Protein AF-A0A380BRS1-F1 (afdb_monomer_lite)

Radius of gyration: 29.27 Å; chains: 1; bounding box: 71×34×80 Å

Foldseek 3Di:
DDDDPDDDDDDDPVVVVVVVVVVVVVVLVVVVVPDPPPPPSVVVVVVVVVVVVVVVVVVVVVVVCVVPPQLFDDPLQAAKKKLQWDFDPAKTWMKIWHGDGFKIKIKIFICRGSNPDDHGPDIDIFMWTWPHWDDWFQAPVRDIWTWTWTHGPVVRGTDIWTWDQDPVRKIWTWDADPPPVDPGGTHTDPVRIIDGD

Sequence (197 aa):
MLLQCATVYPMGPICDTLCKFAMSTIASSVIAEYYPEKSFLRDVLMLKSLSVMLLLILAATLGFLMFHGDDAMPDRLKGEWTTGCLGDGKLGKEFVMRFEENRYHSVANLYDNNQCTGAPLSQIKGSAYIESIGGKVTTCEGQEADEAMLYWDELGDAKAFVYYINEQGELLTGRPNEDKSATAHWCLDKDAKFHRR

Organism: NCBI:txid38313

Secondary structure (DSSP, 8-state):
-------S---HHHHHHHHHHHHHHHHHHHHTTT---TTHHHHHHHHHHHHHHHHHHHHHHHHHHHHT---SPPTTT-EEEE---EEETTEEEEEEEEE-SSEEEEEEEEESSTT--SS-SEEEEEEEEEEEEEEEEE-TTS-EEEEEEEE-TTTSSEEEEEEEE-TTS-EEEEEE-S-TTSS--EEEEEEEEEEE-

Structure (mmCIF, N/CA/C/O backbone):
data_AF-A0A380BRS1-F1
#
_entry.id   AF-A0A380BRS1-F1
#
loop_
_atom_site.group_PDB
_atom_site.id
_atom_site.type_symbol
_atom_site.label_atom_id
_atom_site.label_alt_id
_atom_site.label_comp_id
_atom_site.label_asym_id
_atom_site.label_entity_id
_atom_site.label_seq_id
_atom_site.pdbx_PDB_ins_code
_atom_site.Cartn_x
_atom_site.Cartn_y
_atom_site.Cartn_z
_atom_site.occupancy
_atom_site.B_iso_or_equiv
_atom_site.auth_seq_id
_atom_site.auth_comp_id
_atom_site.auth_asym_id
_atom_site.auth_atom_id
_atom_site.pdbx_PDB_model_num
ATOM 1 N N . MET A 1 1 ? -26.110 2.315 57.787 1.00 34.47 1 MET A N 1
ATOM 2 C CA . MET A 1 1 ? -24.800 2.885 57.418 1.00 34.47 1 MET A CA 1
ATOM 3 C C . MET A 1 1 ? -25.008 3.643 56.114 1.00 34.47 1 MET A C 1
ATOM 5 O O . MET A 1 1 ? -25.158 3.021 55.074 1.00 34.47 1 MET A O 1
ATOM 9 N N . LEU A 1 2 ? -25.226 4.956 56.220 1.00 33.47 2 LEU A N 1
ATOM 10 C CA . LEU A 1 2 ? -25.508 5.870 55.108 1.00 33.47 2 LEU A CA 1
ATOM 11 C C . LEU A 1 2 ? -24.234 6.038 54.271 1.00 33.47 2 LEU A C 1
ATOM 13 O O . LEU A 1 2 ? -23.238 6.509 54.816 1.00 33.47 2 LEU A O 1
ATOM 17 N N . LEU A 1 3 ? -24.249 5.672 52.985 1.00 33.75 3 LEU A N 1
ATOM 18 C CA . LEU A 1 3 ? -23.193 6.096 52.065 1.00 33.75 3 LEU A CA 1
ATOM 19 C C . LEU A 1 3 ? -23.587 7.430 51.428 1.00 33.75 3 LEU A C 1
ATOM 21 O O . LEU A 1 3 ? -24.633 7.563 50.795 1.00 33.75 3 LEU A O 1
ATOM 25 N N . GLN A 1 4 ? -22.725 8.414 51.659 1.00 32.94 4 GLN A N 1
ATOM 26 C CA . GLN A 1 4 ? -22.777 9.772 51.146 1.00 32.94 4 GLN A CA 1
ATOM 27 C C . GLN A 1 4 ? -22.609 9.776 49.619 1.00 32.94 4 GLN A C 1
ATOM 29 O O . GLN A 1 4 ? -21.522 9.521 49.111 1.00 32.94 4 GLN A O 1
ATOM 34 N N . CYS A 1 5 ? -23.661 10.139 48.886 1.00 37.56 5 CYS A N 1
ATOM 35 C CA . CYS A 1 5 ? -23.539 10.668 47.527 1.00 37.56 5 CYS A CA 1
ATOM 36 C C . CYS A 1 5 ? -23.365 12.185 47.614 1.00 37.56 5 CYS A C 1
ATOM 38 O O . CYS A 1 5 ? -24.318 12.935 47.427 1.00 37.56 5 CYS A O 1
ATOM 40 N N . ALA A 1 6 ? -22.161 12.651 47.935 1.00 39.75 6 ALA A N 1
ATOM 41 C CA . ALA A 1 6 ? -21.790 14.024 47.631 1.00 39.75 6 ALA A CA 1
ATOM 42 C C . ALA A 1 6 ? -20.273 14.173 47.559 1.00 39.75 6 ALA A C 1
ATOM 44 O O . ALA A 1 6 ? -19.565 13.832 48.502 1.00 39.75 6 ALA A O 1
ATOM 45 N N . THR A 1 7 ? -19.854 14.820 46.474 1.00 41.59 7 THR A N 1
ATOM 46 C CA . THR A 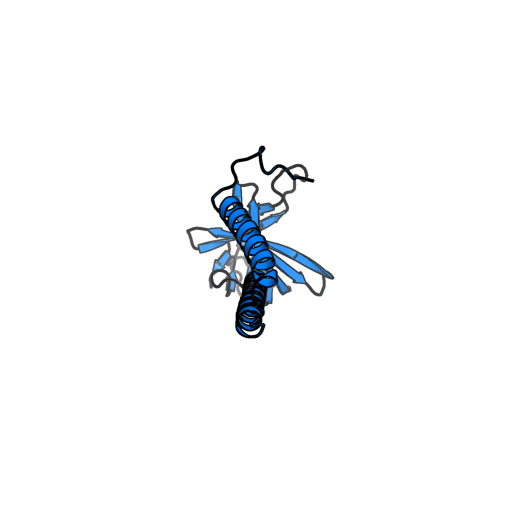1 7 ? -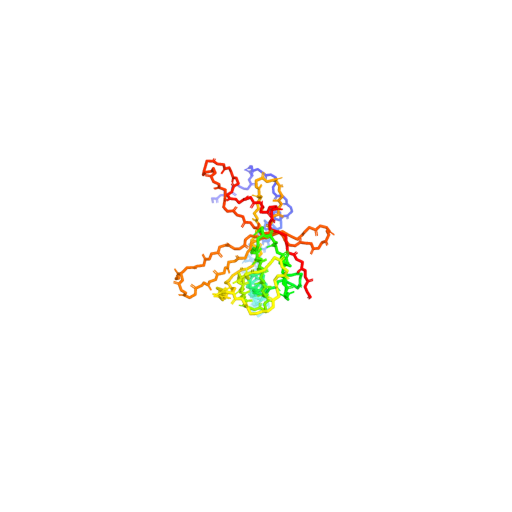18.562 15.457 46.188 1.00 41.59 7 THR A CA 1
ATOM 47 C C . THR A 1 7 ? -17.565 14.664 45.341 1.00 41.59 7 THR A C 1
ATOM 49 O O . THR A 1 7 ? -17.207 13.535 45.649 1.00 41.59 7 THR A O 1
ATOM 52 N N . VAL A 1 8 ? -17.089 15.372 44.304 1.00 34.59 8 VAL A N 1
ATOM 53 C CA . VAL A 1 8 ? -15.988 15.100 43.362 1.00 34.59 8 VAL A CA 1
ATOM 54 C C . VAL A 1 8 ? -16.444 14.713 41.927 1.00 34.59 8 VAL A C 1
ATOM 56 O O . VAL A 1 8 ? -16.690 13.558 41.609 1.00 34.59 8 VAL A O 1
ATOM 59 N N . TYR A 1 9 ? -16.484 15.752 41.069 1.00 32.72 9 TYR A N 1
ATOM 60 C CA . TYR A 1 9 ? -16.648 15.840 39.595 1.00 32.72 9 TYR A CA 1
ATOM 61 C C . TYR A 1 9 ? -18.051 15.995 38.954 1.00 32.72 9 TYR A C 1
ATOM 63 O O . TYR A 1 9 ? -19.007 15.327 39.345 1.00 32.72 9 TYR A O 1
ATOM 71 N N . PRO A 1 10 ? -18.192 16.879 37.932 1.00 42.00 10 PRO A N 1
ATOM 72 C CA . PRO A 1 10 ? -19.460 17.187 37.285 1.00 42.00 10 PRO A CA 1
ATOM 73 C C . PRO A 1 10 ? -19.744 16.152 36.190 1.00 42.00 10 PRO A C 1
ATOM 75 O O . PRO A 1 10 ? -19.475 16.378 35.015 1.00 42.00 10 PRO A O 1
ATOM 78 N N . MET A 1 11 ? -20.284 14.995 36.565 1.00 36.53 11 MET A N 1
ATOM 79 C CA . MET A 1 11 ? -20.790 14.015 35.601 1.00 36.53 11 MET A CA 1
ATOM 80 C C . MET A 1 11 ? -22.317 14.033 35.559 1.00 36.53 11 MET A C 1
ATOM 82 O O . MET A 1 11 ? -22.961 13.206 36.189 1.00 36.53 11 MET A O 1
ATOM 86 N N . GLY A 1 12 ? -22.852 14.991 34.796 1.00 45.31 12 GLY A N 1
ATOM 87 C CA . GLY A 1 12 ? -24.024 14.876 33.915 1.00 45.31 12 GLY A CA 1
ATOM 88 C C . GLY A 1 12 ? -25.357 14.244 34.389 1.00 45.31 12 GLY A C 1
ATOM 89 O O . GLY A 1 12 ? -25.491 13.675 35.469 1.00 45.31 12 GLY A O 1
ATOM 90 N N . PRO A 1 13 ? -26.390 14.288 33.525 1.00 49.22 13 PRO A N 1
ATOM 91 C CA . PRO A 1 13 ? -27.748 13.791 33.811 1.00 49.22 13 PRO A CA 1
ATOM 92 C C . PRO A 1 13 ? -27.842 12.269 34.059 1.00 49.22 13 PRO A C 1
ATOM 94 O O . PRO A 1 13 ? -28.880 11.767 34.492 1.00 49.22 13 PRO A O 1
ATOM 97 N N . ILE A 1 14 ? -26.765 11.519 33.812 1.00 47.44 14 ILE A N 1
ATOM 98 C CA . ILE A 1 14 ? -26.707 10.055 33.938 1.00 47.44 14 ILE A CA 1
ATOM 99 C C . ILE A 1 14 ? -26.678 9.625 35.414 1.00 47.44 14 ILE A C 1
ATOM 101 O O . ILE A 1 14 ? -27.373 8.683 35.795 1.00 47.44 14 ILE A O 1
ATOM 105 N N . CYS A 1 15 ? -25.943 10.346 36.268 1.00 45.53 15 CYS A N 1
ATOM 106 C CA . CYS A 1 15 ? -25.836 10.013 37.692 1.00 45.53 15 CYS A CA 1
ATOM 107 C C . CYS A 1 15 ? -27.158 10.280 38.431 1.00 45.53 15 CYS A C 1
ATOM 109 O O . CYS A 1 15 ? -27.609 9.480 39.250 1.00 45.53 15 CYS A O 1
ATOM 111 N N . ASP A 1 16 ? -27.844 11.358 38.047 1.00 47.75 16 ASP A N 1
ATOM 112 C CA . ASP A 1 16 ? -29.154 11.725 38.586 1.00 47.75 16 ASP A CA 1
ATOM 113 C C . ASP A 1 16 ? -30.241 10.706 38.181 1.00 47.75 16 ASP A C 1
ATOM 115 O O . ASP A 1 16 ? -31.123 10.360 38.970 1.00 47.75 16 ASP A O 1
ATOM 119 N N . THR A 1 17 ? -30.125 10.138 36.974 1.00 52.88 17 THR A N 1
ATOM 120 C CA . THR A 1 17 ? -31.014 9.073 36.481 1.00 52.88 17 THR A CA 1
ATOM 121 C C . THR A 1 17 ? -30.793 7.760 37.234 1.00 52.88 17 THR A C 1
ATOM 123 O O . THR A 1 17 ? -31.761 7.142 37.674 1.00 52.88 17 THR A O 1
ATOM 126 N N . LEU A 1 18 ? -29.536 7.359 37.454 1.00 45.94 18 LEU A N 1
ATOM 127 C CA . LEU A 1 18 ? -29.187 6.152 38.217 1.00 45.94 18 LEU A CA 1
ATOM 128 C C . LEU A 1 18 ? -29.614 6.254 39.689 1.00 45.94 18 LEU A C 1
ATOM 130 O O . LEU A 1 18 ? -30.144 5.291 40.244 1.00 45.94 18 LEU A O 1
ATOM 134 N N . CYS A 1 19 ? -29.461 7.429 40.304 1.00 45.47 19 CYS A N 1
ATOM 135 C CA . CYS A 1 19 ? -29.856 7.662 41.693 1.00 45.47 19 CYS A CA 1
ATOM 136 C C . CYS A 1 19 ? -31.389 7.631 41.863 1.00 45.47 19 CYS A C 1
ATOM 138 O O . CYS A 1 19 ? -31.910 6.972 42.767 1.00 45.47 19 CYS A O 1
ATOM 140 N N . LYS A 1 20 ? -32.138 8.239 40.929 1.00 50.66 20 LYS A N 1
ATOM 141 C CA . LYS A 1 20 ? -33.610 8.132 40.871 1.00 50.66 20 LYS A CA 1
ATOM 142 C C . LYS A 1 20 ? -34.075 6.687 40.657 1.00 50.66 20 LYS A C 1
ATOM 144 O O . LYS A 1 20 ? -35.045 6.260 41.284 1.00 50.66 20 LYS A O 1
ATOM 149 N N . PHE A 1 21 ? -33.363 5.913 39.836 1.00 50.88 21 PHE A N 1
ATOM 150 C CA . PHE A 1 21 ? -33.657 4.496 39.605 1.00 50.88 21 PHE A CA 1
ATOM 151 C C . PHE A 1 21 ? -33.429 3.641 40.859 1.00 50.88 21 PHE A C 1
ATOM 153 O O . PHE A 1 21 ? -34.282 2.823 41.213 1.00 50.88 21 PHE A O 1
ATOM 160 N N . ALA A 1 22 ? -32.323 3.865 41.574 1.00 49.66 22 ALA A N 1
ATOM 161 C CA . ALA A 1 22 ? -32.018 3.167 42.820 1.00 49.66 22 ALA A CA 1
ATOM 162 C C . ALA A 1 22 ? -33.076 3.447 43.904 1.00 49.66 22 ALA A C 1
ATOM 164 O O . ALA A 1 22 ? -33.588 2.510 44.519 1.00 49.66 22 ALA A O 1
ATOM 165 N N . MET A 1 23 ? -33.499 4.708 44.071 1.00 47.66 23 MET A N 1
ATOM 166 C CA . MET A 1 23 ? -34.561 5.066 45.024 1.00 47.66 23 MET A CA 1
ATOM 167 C C . MET A 1 23 ? -35.930 4.476 44.647 1.00 47.66 23 MET A C 1
ATOM 169 O O . MET A 1 23 ? -36.650 3.996 45.521 1.00 47.66 23 MET A O 1
ATOM 173 N N . SER A 1 24 ? -36.273 4.437 43.354 1.00 47.84 24 SER A N 1
ATOM 174 C CA . SER A 1 24 ? -37.486 3.769 42.848 1.00 47.84 24 SER A CA 1
ATOM 175 C C . SER A 1 24 ? -37.494 2.265 43.163 1.00 47.84 24 SER A C 1
ATOM 177 O O . SER A 1 24 ? -38.532 1.689 43.501 1.00 47.84 24 SER A O 1
ATOM 179 N N . THR A 1 25 ? -36.327 1.625 43.088 1.00 48.62 25 THR A N 1
ATOM 180 C CA . THR A 1 25 ? -36.177 0.182 43.323 1.00 48.62 25 THR A CA 1
ATOM 181 C C . THR A 1 25 ? -36.352 -0.159 44.806 1.00 48.62 25 THR A C 1
ATOM 183 O O . THR A 1 25 ? -37.068 -1.105 45.128 1.00 48.62 25 THR A O 1
ATOM 186 N N . ILE A 1 26 ? -35.807 0.668 45.707 1.00 51.00 26 ILE A N 1
ATOM 187 C CA . ILE A 1 26 ? -35.967 0.513 47.164 1.00 51.00 26 ILE A CA 1
ATOM 188 C C . ILE A 1 26 ? -37.418 0.789 47.595 1.00 51.00 26 ILE A C 1
ATOM 190 O O . ILE A 1 26 ? -37.986 0.030 48.383 1.00 51.00 26 ILE A O 1
ATOM 194 N N . ALA A 1 27 ? -38.062 1.817 47.031 1.00 48.72 27 ALA A N 1
ATOM 195 C CA . ALA A 1 27 ? -39.477 2.098 47.288 1.00 48.72 27 ALA A CA 1
ATOM 196 C C . ALA A 1 27 ? -40.387 0.945 46.824 1.00 48.72 27 ALA A C 1
ATOM 198 O O . ALA A 1 27 ? -41.342 0.588 47.511 1.00 48.72 27 ALA A O 1
ATOM 199 N N . SER A 1 28 ? -40.051 0.303 45.699 1.00 47.31 28 SER A N 1
ATOM 200 C CA . SER A 1 28 ? -40.796 -0.851 45.178 1.00 47.31 28 SER A CA 1
ATOM 201 C C . SER A 1 28 ? -40.665 -2.095 46.068 1.00 47.31 28 SER A C 1
ATOM 203 O O . SER A 1 28 ? -41.637 -2.831 46.223 1.00 47.31 28 SER A O 1
ATOM 205 N N . SER A 1 29 ? -39.501 -2.324 46.690 1.00 48.16 29 SER A N 1
ATOM 206 C CA . SER A 1 29 ? -39.311 -3.445 47.626 1.00 48.16 29 SER A CA 1
ATOM 207 C C . SER A 1 29 ? -40.047 -3.264 48.956 1.00 48.16 29 SER A C 1
ATOM 209 O O . SER A 1 29 ? -40.503 -4.252 49.519 1.00 48.16 29 SER A O 1
ATOM 211 N N . VAL A 1 30 ? -40.226 -2.025 49.430 1.00 47.97 30 VAL A N 1
ATOM 212 C CA . VAL A 1 30 ? -40.955 -1.740 50.683 1.00 47.97 30 VAL A CA 1
ATOM 213 C C . VAL A 1 30 ? -42.476 -1.835 50.487 1.00 47.97 30 VAL A C 1
ATOM 215 O O . VAL A 1 30 ? -43.195 -2.275 51.378 1.00 47.97 30 VAL A O 1
ATOM 218 N N . ILE A 1 31 ? -42.990 -1.494 49.300 1.00 47.38 31 ILE A N 1
ATOM 219 C CA . ILE A 1 31 ? -44.429 -1.608 48.990 1.00 47.38 31 ILE A CA 1
ATOM 220 C C . ILE A 1 31 ? -44.860 -3.079 48.823 1.00 47.38 31 ILE A C 1
ATOM 222 O O . ILE A 1 31 ? -46.007 -3.424 49.114 1.00 47.38 31 ILE A O 1
ATOM 226 N N . ALA A 1 32 ? -43.942 -3.965 48.427 1.00 48.19 32 ALA A N 1
ATOM 227 C CA . ALA A 1 32 ? -44.206 -5.396 48.284 1.00 48.19 32 ALA A CA 1
ATOM 228 C C . ALA A 1 32 ? -44.445 -6.132 49.621 1.00 48.19 32 ALA A C 1
ATOM 230 O O . ALA A 1 32 ? -45.017 -7.2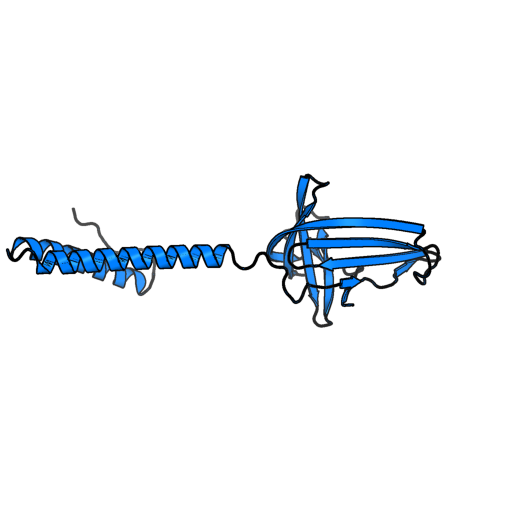20 49.611 1.00 48.19 32 ALA A O 1
ATOM 231 N N . GLU A 1 33 ? -44.064 -5.546 50.763 1.00 47.62 33 GLU A N 1
ATOM 232 C CA . GLU A 1 33 ? -44.357 -6.104 52.094 1.00 47.62 33 GLU A CA 1
ATOM 233 C C . GLU A 1 33 ? -45.786 -5.807 52.586 1.00 47.62 33 GLU A C 1
ATOM 235 O O . GLU A 1 33 ? -46.263 -6.491 53.489 1.00 47.62 33 GLU A O 1
ATOM 240 N N . TYR A 1 34 ? -46.501 -4.844 51.987 1.00 47.34 34 TYR A N 1
ATOM 241 C CA . TYR A 1 34 ? -47.783 -4.346 52.514 1.00 47.34 34 TYR A CA 1
ATOM 242 C C . TYR A 1 34 ? -49.045 -4.774 51.740 1.00 47.34 34 TYR A C 1
ATOM 244 O O . TYR A 1 34 ? -50.148 -4.527 52.226 1.00 47.34 34 TYR A O 1
ATOM 252 N N . TYR A 1 35 ? -48.930 -5.437 50.581 1.00 50.69 35 TYR A N 1
ATOM 253 C CA . TYR A 1 35 ? -50.089 -5.850 49.768 1.00 50.69 35 TYR A CA 1
ATOM 254 C C . TYR A 1 35 ? -50.041 -7.348 49.394 1.00 50.69 35 TYR A C 1
ATOM 256 O O . TYR A 1 35 ? -49.133 -7.772 48.679 1.00 50.69 35 TYR A O 1
ATOM 264 N N . PRO A 1 36 ? -51.010 -8.178 49.840 1.00 44.56 36 PRO A N 1
ATOM 265 C CA . PRO A 1 36 ? -50.962 -9.635 49.692 1.00 44.56 36 PRO A CA 1
ATOM 266 C C . PRO A 1 36 ? -51.464 -10.166 48.335 1.00 44.56 36 PRO A C 1
ATOM 268 O O . PRO A 1 36 ? -51.502 -11.383 48.143 1.00 44.56 36 PRO A O 1
ATOM 271 N N . GLU A 1 37 ? -51.801 -9.312 47.365 1.00 50.28 37 GLU A N 1
ATOM 272 C CA . GLU A 1 37 ? -52.132 -9.755 46.002 1.00 50.28 37 GLU A CA 1
ATOM 273 C C . GLU A 1 37 ? -50.854 -9.973 45.177 1.00 50.28 37 GLU A C 1
ATOM 275 O O . GLU A 1 37 ? -50.401 -9.151 44.381 1.00 50.28 37 GLU A O 1
ATOM 280 N N . LYS A 1 38 ? -50.234 -11.130 45.425 1.00 54.25 38 LYS A N 1
ATOM 281 C CA . LYS A 1 38 ? -48.912 -11.543 44.927 1.00 54.25 38 LYS A CA 1
ATOM 282 C C . LYS A 1 38 ? -48.805 -11.781 43.410 1.00 54.25 38 LYS A C 1
ATOM 284 O O . LYS A 1 38 ? -47.713 -12.116 42.956 1.00 54.25 38 LYS A O 1
ATOM 289 N N . SER A 1 39 ? -49.877 -11.657 42.626 1.00 57.34 39 SER A N 1
ATOM 290 C CA . SER A 1 39 ? -49.824 -11.861 41.166 1.00 57.34 39 SER A CA 1
ATOM 291 C C . SER A 1 39 ? -49.341 -10.605 40.439 1.00 57.34 39 SER A C 1
ATOM 293 O O . SER A 1 39 ? -48.309 -10.640 39.777 1.00 57.34 39 SER A O 1
ATOM 295 N N . PHE A 1 40 ? -49.996 -9.463 40.659 1.00 56.16 40 PHE A N 1
ATOM 296 C CA . PHE A 1 40 ? -49.744 -8.236 39.898 1.00 56.16 40 PHE A CA 1
ATOM 297 C C . PHE A 1 40 ? -48.329 -7.668 40.102 1.00 56.16 40 PHE A C 1
ATOM 299 O O . PHE A 1 40 ? -47.640 -7.328 39.141 1.00 56.16 40 PHE A O 1
ATOM 306 N N . LEU A 1 41 ? -47.843 -7.619 41.348 1.00 57.50 41 LEU A N 1
ATOM 307 C CA . LEU A 1 41 ? -46.477 -7.163 41.646 1.00 57.50 41 LEU A CA 1
ATOM 308 C C . LEU A 1 41 ? -45.409 -8.096 41.059 1.00 57.50 41 LEU A C 1
ATOM 310 O O . LEU A 1 41 ? -44.361 -7.629 40.614 1.00 57.50 41 LEU A O 1
ATOM 314 N N . ARG A 1 42 ? -45.680 -9.406 41.027 1.00 61.22 42 ARG A N 1
ATOM 315 C CA . ARG A 1 42 ? -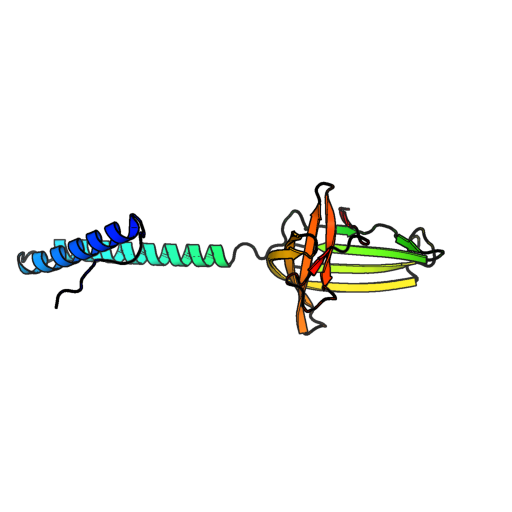44.776 -10.409 40.458 1.00 61.22 42 ARG A CA 1
ATOM 316 C C . ARG A 1 42 ? -44.710 -10.289 38.940 1.00 61.22 42 ARG A C 1
ATOM 318 O O . ARG A 1 42 ? -43.611 -10.340 38.399 1.00 61.22 42 ARG A O 1
ATOM 325 N N . ASP A 1 43 ? -45.839 -10.049 38.282 1.00 63.72 43 ASP A N 1
ATOM 326 C CA . ASP A 1 43 ? -45.903 -9.846 36.833 1.00 63.72 43 ASP A CA 1
ATOM 327 C C . ASP A 1 43 ? -45.186 -8.555 36.415 1.00 63.72 43 ASP A C 1
ATOM 329 O O . ASP A 1 43 ? -44.411 -8.556 35.460 1.00 63.72 43 ASP A O 1
ATOM 333 N N . VAL A 1 44 ? -45.338 -7.469 37.180 1.00 67.81 44 VAL A N 1
ATOM 334 C CA . VAL A 1 44 ? -44.621 -6.204 36.934 1.00 67.81 44 VAL A CA 1
ATOM 335 C C . VAL A 1 44 ? -43.111 -6.347 37.168 1.00 67.81 44 VAL A C 1
ATOM 337 O O . VAL A 1 44 ? -42.314 -5.817 36.389 1.00 67.81 44 VAL A O 1
ATOM 340 N N . LEU A 1 45 ? -42.690 -7.070 38.212 1.00 69.25 45 LEU A N 1
ATOM 341 C CA . LEU A 1 45 ? -41.274 -7.365 38.474 1.00 69.25 45 LEU A CA 1
ATOM 342 C C . LEU A 1 45 ? -40.666 -8.268 37.390 1.00 69.25 45 LEU A C 1
ATOM 344 O O . LEU A 1 45 ? -39.559 -7.992 36.926 1.00 69.25 45 LEU A O 1
ATOM 348 N N . MET A 1 46 ? -41.400 -9.292 36.943 1.00 70.75 46 MET A N 1
ATOM 349 C CA . MET A 1 46 ? -41.004 -10.167 35.835 1.00 70.75 46 MET A CA 1
ATOM 350 C C . MET A 1 46 ? -40.880 -9.388 34.524 1.00 70.75 46 MET A C 1
ATOM 352 O O . MET A 1 46 ? -39.886 -9.543 33.822 1.00 70.75 46 MET A O 1
ATOM 356 N N . LEU A 1 47 ? -41.827 -8.496 34.215 1.00 77.38 47 LEU A N 1
ATOM 357 C CA . LEU A 1 47 ? -41.790 -7.687 32.995 1.00 77.38 47 LEU A CA 1
ATOM 358 C C . LEU A 1 47 ? -40.591 -6.725 32.988 1.00 77.38 47 LEU A C 1
ATOM 360 O O . LEU A 1 47 ? -39.895 -6.600 31.979 1.00 77.38 47 LEU A O 1
ATOM 364 N N . LYS A 1 48 ? -40.301 -6.076 34.126 1.00 75.31 48 LYS A N 1
ATOM 365 C CA . LYS A 1 48 ? -39.112 -5.219 34.284 1.00 75.31 48 LYS A CA 1
ATOM 366 C C . LYS A 1 48 ? -37.812 -6.011 34.146 1.00 75.31 48 LYS A C 1
ATOM 368 O O . LYS A 1 48 ? -36.912 -5.570 33.438 1.00 75.31 48 LYS A O 1
ATOM 373 N N . SER A 1 49 ? -37.731 -7.184 34.774 1.00 77.25 49 SER A N 1
ATOM 374 C CA . SER A 1 49 ? -36.598 -8.108 34.642 1.00 77.25 49 SER A CA 1
ATOM 375 C C . SER A 1 49 ? -36.369 -8.518 33.185 1.00 77.25 49 SER A C 1
ATOM 377 O O . SER A 1 49 ? -35.240 -8.436 32.702 1.00 77.25 49 SER A O 1
ATOM 379 N N . LEU A 1 50 ? -37.436 -8.885 32.470 1.00 84.88 50 LEU A N 1
ATOM 380 C CA . LEU A 1 50 ? -37.370 -9.274 31.064 1.00 84.88 50 LEU A CA 1
ATOM 381 C C . LEU A 1 50 ? -36.897 -8.110 30.184 1.00 84.88 50 LEU A C 1
ATOM 383 O O . LEU A 1 50 ? -36.063 -8.296 29.305 1.00 84.88 50 LEU A O 1
ATOM 387 N N . SER A 1 51 ? -37.389 -6.900 30.464 1.00 84.75 51 SER A N 1
ATOM 388 C CA . SER A 1 51 ? -37.047 -5.682 29.720 1.00 84.75 51 SER A CA 1
ATOM 389 C C . SER A 1 51 ? -35.572 -5.309 29.890 1.00 84.75 51 SER A C 1
ATOM 391 O O . SER A 1 51 ? -34.901 -4.966 28.921 1.00 84.75 51 SER A O 1
ATOM 393 N N . VAL A 1 52 ? -35.043 -5.422 31.114 1.00 83.44 52 VAL A N 1
ATOM 394 C CA . VAL A 1 52 ? -33.616 -5.206 31.400 1.00 83.44 52 VAL A CA 1
ATOM 395 C C . VAL A 1 52 ? -32.758 -6.262 30.708 1.00 83.44 52 VAL A C 1
ATOM 397 O O . VAL A 1 52 ? -31.751 -5.920 30.096 1.00 83.44 52 VAL A O 1
ATOM 400 N N . MET A 1 53 ? -33.166 -7.533 30.753 1.00 88.56 53 MET A N 1
ATOM 401 C CA . MET A 1 53 ? -32.441 -8.605 30.073 1.00 88.56 53 MET A CA 1
ATOM 402 C C . MET A 1 53 ? -32.403 -8.375 28.553 1.00 88.56 53 MET A C 1
ATOM 404 O O . MET A 1 53 ? -31.345 -8.513 27.943 1.00 88.56 53 MET A O 1
ATOM 408 N N . LEU A 1 54 ? -33.517 -7.940 27.954 1.00 91.75 54 LEU A N 1
ATOM 409 C CA . LEU A 1 54 ? -33.585 -7.610 26.530 1.00 91.75 54 LEU A CA 1
ATOM 410 C C . LEU A 1 54 ? -32.655 -6.445 26.163 1.00 91.75 54 LEU A C 1
ATOM 412 O O . LEU A 1 54 ? -31.967 -6.510 25.150 1.00 91.75 54 LEU A O 1
ATOM 416 N N . LEU A 1 55 ? -32.606 -5.400 26.996 1.00 91.69 55 LEU A N 1
ATOM 417 C CA . LEU A 1 55 ? -31.717 -4.252 26.796 1.00 91.69 55 LEU A CA 1
ATOM 418 C C . LEU A 1 55 ? -30.240 -4.642 26.886 1.00 91.69 55 LEU A C 1
ATOM 420 O O . LEU A 1 55 ? -29.435 -4.153 26.097 1.00 91.69 55 LEU A O 1
ATOM 424 N N . LEU A 1 56 ? -29.883 -5.539 27.809 1.00 90.62 56 LEU A N 1
ATOM 425 C CA . LEU A 1 56 ? -28.518 -6.055 27.926 1.00 90.62 56 LEU A CA 1
ATOM 426 C C . LEU A 1 56 ? -28.122 -6.890 26.704 1.00 90.62 56 LEU A C 1
ATOM 428 O O . LEU A 1 56 ? -27.018 -6.720 26.194 1.00 90.62 56 LEU A O 1
ATOM 432 N N . ILE A 1 57 ? -29.024 -7.740 26.202 1.00 90.94 57 ILE A N 1
ATOM 433 C CA . ILE A 1 57 ? -28.800 -8.495 24.961 1.00 90.94 57 ILE A CA 1
ATOM 434 C C . ILE A 1 57 ? -28.638 -7.529 23.786 1.00 90.94 57 ILE A C 1
ATOM 436 O O . ILE A 1 57 ? -27.687 -7.665 23.024 1.00 90.94 57 ILE A O 1
ATOM 440 N N . LEU A 1 58 ? -29.503 -6.517 23.671 1.00 90.44 58 LEU A N 1
ATOM 441 C CA . LEU A 1 58 ? -29.417 -5.521 22.604 1.00 90.44 58 LEU A CA 1
ATOM 442 C C . LEU A 1 58 ? -28.072 -4.778 22.646 1.00 90.44 58 LEU A C 1
ATOM 444 O O . LEU A 1 58 ? -27.393 -4.684 21.627 1.00 90.44 58 LEU A O 1
ATOM 448 N N . ALA A 1 59 ? -27.648 -4.320 23.826 1.00 86.50 59 ALA A N 1
ATOM 449 C CA . ALA A 1 59 ? -26.361 -3.657 24.020 1.00 86.50 59 ALA A CA 1
ATOM 450 C C . ALA A 1 59 ? -25.176 -4.576 23.683 1.00 86.50 59 ALA A C 1
ATOM 452 O O . ALA A 1 59 ? -24.235 -4.134 23.028 1.00 86.50 59 ALA A O 1
ATOM 453 N N . ALA A 1 60 ? -25.237 -5.856 24.063 1.00 82.81 60 ALA A N 1
ATOM 454 C CA . ALA A 1 60 ? -24.216 -6.840 23.716 1.00 82.81 60 ALA A CA 1
ATOM 455 C C . ALA A 1 60 ? -24.166 -7.107 22.203 1.00 82.81 60 ALA A C 1
ATOM 457 O O . ALA A 1 60 ? -23.082 -7.147 21.631 1.00 82.81 60 ALA A O 1
ATOM 458 N N . THR A 1 61 ? -25.320 -7.226 21.536 1.00 80.75 61 THR A N 1
ATOM 459 C CA . THR A 1 61 ? -25.383 -7.414 20.077 1.00 80.75 61 THR A CA 1
ATOM 460 C C . THR A 1 61 ? -24.902 -6.184 19.310 1.00 80.75 61 THR A C 1
ATOM 462 O O . THR A 1 61 ? -24.164 -6.331 18.344 1.00 80.75 61 THR A O 1
ATOM 465 N N . LEU A 1 62 ? -25.241 -4.972 19.762 1.00 80.00 62 LEU A N 1
ATOM 466 C CA . LEU A 1 62 ? -24.736 -3.722 19.185 1.00 80.00 62 LEU A CA 1
ATOM 467 C C . LEU A 1 62 ? -23.227 -3.575 19.402 1.00 80.00 62 LEU A C 1
ATOM 469 O O . LEU A 1 62 ? -22.520 -3.194 18.476 1.00 80.00 62 LEU A O 1
ATOM 473 N N . GLY A 1 63 ? -22.731 -3.922 20.594 1.00 72.12 63 GLY A N 1
ATOM 474 C CA . GLY A 1 63 ? -21.300 -3.948 20.888 1.00 72.12 63 GLY A CA 1
ATOM 475 C C . GLY A 1 63 ? -20.547 -4.949 20.013 1.00 72.12 63 GLY A C 1
ATOM 476 O O . GLY A 1 63 ? -19.519 -4.602 19.448 1.00 72.12 63 GLY A O 1
ATOM 477 N N . PHE A 1 64 ? -21.090 -6.156 19.835 1.00 69.81 64 PHE A N 1
ATOM 478 C CA . PHE A 1 64 ? -20.525 -7.186 18.959 1.00 69.81 64 PHE A CA 1
ATOM 479 C C . PHE A 1 64 ? -20.501 -6.745 17.488 1.00 69.81 64 PHE A C 1
ATOM 481 O O . PHE A 1 64 ? -19.480 -6.885 16.824 1.00 69.81 64 PHE A O 1
ATOM 488 N N . LEU A 1 65 ? -21.591 -6.153 16.990 1.00 62.81 65 LEU A N 1
ATOM 489 C CA . LEU A 1 65 ? -21.673 -5.647 15.616 1.00 62.81 65 LEU A CA 1
ATOM 490 C C . LEU A 1 65 ? -20.736 -4.459 15.364 1.00 62.81 65 LEU A C 1
ATOM 492 O O . LEU A 1 65 ? -20.153 -4.374 14.292 1.00 62.81 65 LEU A O 1
ATOM 496 N N . MET A 1 66 ? -20.562 -3.558 16.337 1.00 58.47 66 MET A N 1
ATOM 497 C CA . MET A 1 66 ? -19.583 -2.470 16.223 1.00 58.47 66 MET A CA 1
ATOM 498 C C . MET A 1 66 ? -18.134 -2.967 16.279 1.00 58.47 66 MET A C 1
ATOM 500 O O . MET A 1 66 ? -17.272 -2.354 15.660 1.00 58.47 66 MET A O 1
ATOM 504 N N . PHE A 1 67 ? -17.854 -4.053 17.007 1.00 55.50 67 PHE A N 1
ATOM 505 C CA . PHE A 1 67 ? -16.504 -4.620 17.112 1.00 55.50 67 PHE A CA 1
ATOM 506 C C . PHE A 1 67 ? -16.105 -5.444 15.879 1.00 55.50 67 PHE A C 1
ATOM 508 O O . PHE A 1 67 ? -14.925 -5.536 15.567 1.00 55.50 67 PHE A O 1
ATOM 515 N N . HIS A 1 68 ? -17.085 -5.999 15.161 1.00 52.84 68 HIS A N 1
ATOM 516 C CA . HIS A 1 68 ? -16.909 -6.669 13.867 1.00 52.84 68 HIS A CA 1
ATOM 517 C C . HIS A 1 68 ? -17.257 -5.759 12.681 1.00 52.84 68 HIS A C 1
ATOM 519 O O . HIS A 1 68 ? -17.718 -6.244 11.649 1.00 52.84 68 HIS A O 1
ATOM 525 N N . GLY A 1 69 ? -17.106 -4.440 12.840 1.00 47.72 69 GLY A N 1
ATOM 526 C CA . GLY A 1 69 ? -17.320 -3.488 11.756 1.00 47.72 69 GLY A CA 1
ATOM 527 C C . GLY A 1 69 ? -16.400 -3.809 10.580 1.00 47.72 69 GLY A C 1
ATOM 528 O O . GLY A 1 69 ? -15.211 -3.548 10.674 1.00 47.72 69 GLY A O 1
ATOM 529 N N . ASP A 1 70 ? -16.986 -4.398 9.533 1.00 55.53 70 ASP A N 1
ATOM 530 C CA . ASP A 1 70 ? -16.418 -4.756 8.230 1.00 55.53 70 ASP A CA 1
ATOM 531 C C . ASP A 1 70 ? -14.883 -4.876 8.195 1.00 55.53 70 ASP A C 1
ATOM 533 O O . ASP A 1 70 ? -14.181 -3.937 7.824 1.00 55.53 70 ASP A O 1
ATOM 537 N N . ASP A 1 71 ? -14.367 -6.093 8.404 1.00 61.75 71 ASP A N 1
ATOM 538 C CA . ASP A 1 71 ? -12.999 -6.488 8.003 1.00 61.75 71 ASP A CA 1
ATOM 539 C C . ASP A 1 71 ? -12.797 -6.440 6.466 1.00 61.75 71 ASP A C 1
ATOM 541 O O . ASP A 1 71 ? -11.803 -6.926 5.920 1.00 61.75 71 ASP A O 1
ATOM 545 N N . ALA A 1 72 ? -13.763 -5.880 5.736 1.00 70.25 72 ALA A N 1
ATOM 546 C CA . ALA A 1 72 ? -13.715 -5.695 4.306 1.00 70.25 72 ALA A CA 1
ATOM 547 C C . ALA A 1 72 ? -12.842 -4.488 3.959 1.00 70.25 72 ALA A C 1
ATOM 549 O O . ALA A 1 72 ? -12.958 -3.397 4.523 1.00 70.25 72 ALA A O 1
ATOM 550 N N . MET A 1 73 ? -11.998 -4.671 2.947 1.00 81.44 73 MET A N 1
ATOM 551 C CA . MET A 1 73 ? -11.219 -3.591 2.353 1.00 81.44 73 MET A CA 1
ATOM 552 C C . MET A 1 73 ? -12.109 -2.372 2.038 1.00 81.44 73 MET A C 1
ATOM 554 O O . MET A 1 73 ? -13.173 -2.548 1.449 1.00 81.44 73 MET A O 1
ATOM 558 N N . PRO A 1 74 ? -11.734 -1.127 2.378 1.00 84.69 74 PRO A N 1
ATOM 559 C CA . PRO A 1 74 ? -12.547 0.034 2.050 1.00 84.69 74 PRO A CA 1
ATOM 560 C C . PRO A 1 74 ? -12.617 0.228 0.534 1.00 84.69 74 PRO A C 1
ATOM 562 O O . PRO A 1 74 ? -11.616 0.100 -0.173 1.00 84.69 74 PRO A O 1
ATOM 565 N N . ASP A 1 75 ? -13.788 0.611 0.022 1.00 86.56 75 ASP A N 1
ATOM 566 C CA . ASP A 1 75 ? -14.039 0.740 -1.425 1.00 86.56 75 ASP A CA 1
ATOM 567 C C . ASP A 1 75 ? -13.091 1.719 -2.135 1.00 86.56 75 ASP A C 1
ATOM 569 O O . ASP A 1 75 ? -12.789 1.570 -3.325 1.00 86.56 75 ASP A O 1
ATOM 573 N N . ARG A 1 76 ? -12.585 2.717 -1.400 1.00 87.69 76 ARG A N 1
ATOM 574 C CA . ARG A 1 76 ? -11.573 3.652 -1.909 1.00 87.69 76 ARG A CA 1
ATOM 575 C C . ARG A 1 76 ? -10.225 2.988 -2.182 1.00 87.69 76 ARG A C 1
ATOM 577 O O . ARG A 1 76 ? -9.512 3.491 -3.034 1.00 87.69 76 ARG A O 1
ATOM 584 N N . LEU A 1 77 ? -9.889 1.897 -1.492 1.00 89.94 77 LEU A N 1
ATOM 585 C CA . LEU A 1 77 ? -8.630 1.168 -1.653 1.00 89.94 77 LEU A CA 1
ATOM 586 C C . LEU A 1 77 ? -8.777 -0.046 -2.587 1.00 89.94 77 LEU A C 1
ATOM 588 O O . LEU A 1 77 ? -7.818 -0.386 -3.275 1.00 89.94 77 LEU A O 1
ATOM 592 N N . LYS A 1 78 ? -9.972 -0.653 -2.681 1.00 92.25 78 LYS A N 1
ATOM 593 C CA . LYS A 1 78 ? -10.244 -1.788 -3.586 1.00 92.25 78 LYS A CA 1
ATOM 594 C C . LYS A 1 78 ? -9.832 -1.508 -5.037 1.00 92.25 78 LYS A C 1
ATOM 596 O O . LYS A 1 78 ? -10.070 -0.424 -5.575 1.00 92.25 78 LYS A O 1
ATOM 601 N N . GLY A 1 79 ? -9.319 -2.530 -5.712 1.00 94.25 79 GLY A N 1
ATOM 602 C CA . GLY A 1 79 ? -8.898 -2.471 -7.112 1.00 94.25 79 GLY A CA 1
ATOM 603 C C . GLY A 1 79 ? -7.382 -2.445 -7.279 1.00 94.25 79 GLY A C 1
ATOM 604 O O . GLY A 1 79 ? -6.638 -2.813 -6.371 1.00 94.25 79 GLY A O 1
ATOM 605 N N . GLU A 1 80 ? -6.936 -2.065 -8.475 1.00 97.44 80 GLU A N 1
ATOM 606 C CA . GLU A 1 80 ? -5.525 -2.063 -8.860 1.00 97.44 80 GLU A CA 1
ATOM 607 C C . GLU A 1 80 ? -4.920 -0.657 -8.766 1.00 97.44 80 GLU A C 1
ATOM 609 O O . GLU A 1 80 ? -5.513 0.327 -9.207 1.00 97.44 80 GLU A O 1
ATOM 614 N N . TRP A 1 81 ? -3.718 -0.595 -8.206 1.00 97.31 81 TRP A N 1
ATOM 615 C CA . TRP A 1 81 ? -2.908 0.593 -7.987 1.00 97.31 81 TRP A CA 1
ATOM 616 C C . TRP A 1 81 ? -1.519 0.349 -8.559 1.00 97.31 81 TRP A C 1
ATOM 618 O O . TRP A 1 81 ? -0.888 -0.651 -8.231 1.00 97.31 81 TRP A O 1
ATOM 628 N N . THR A 1 82 ? -1.022 1.246 -9.401 1.00 96.69 82 THR A N 1
ATOM 629 C CA . THR A 1 82 ? 0.279 1.081 -10.061 1.00 96.69 82 THR A CA 1
ATOM 630 C C . THR A 1 82 ? 1.120 2.342 -9.961 1.00 96.69 82 THR A C 1
ATOM 632 O O . THR A 1 82 ? 0.592 3.448 -10.052 1.00 96.69 82 THR A O 1
ATOM 635 N N . THR A 1 83 ? 2.437 2.191 -9.821 1.00 94.94 83 THR A N 1
ATOM 636 C CA . THR A 1 83 ? 3.374 3.316 -9.985 1.00 94.94 83 THR A CA 1
ATOM 637 C C . THR A 1 83 ? 3.419 3.847 -11.416 1.00 94.94 83 THR A C 1
ATOM 639 O O . THR A 1 83 ? 4.033 4.878 -11.680 1.00 94.94 83 THR A O 1
ATOM 642 N N . GLY A 1 84 ? 2.849 3.106 -12.371 1.00 93.62 84 GLY A N 1
ATOM 643 C CA . GLY A 1 84 ? 3.257 3.210 -13.762 1.00 93.62 84 GLY A CA 1
ATOM 644 C C . GLY A 1 84 ? 4.723 2.801 -13.928 1.00 93.62 84 GLY A C 1
ATOM 645 O O . GLY A 1 84 ? 5.341 2.226 -13.025 1.00 93.62 84 GLY A O 1
ATOM 646 N N . CYS A 1 85 ? 5.290 3.101 -15.095 1.00 94.19 85 CYS A N 1
ATOM 647 C CA . CYS A 1 85 ? 6.696 2.822 -15.346 1.00 94.19 85 CYS A CA 1
ATOM 648 C C . CYS A 1 85 ? 7.601 3.884 -14.713 1.00 94.19 85 CYS A C 1
ATOM 650 O O . CYS A 1 85 ? 7.568 5.053 -15.099 1.00 94.19 85 CYS A O 1
ATOM 652 N N . LEU A 1 86 ? 8.457 3.453 -13.790 1.00 93.19 86 LEU A N 1
ATOM 653 C CA . LEU A 1 86 ? 9.535 4.242 -13.208 1.00 93.19 86 LEU A CA 1
ATOM 654 C C . LEU A 1 86 ? 10.847 3.896 -13.922 1.00 93.19 86 LEU A C 1
ATOM 656 O O . LEU A 1 86 ? 11.427 2.828 -13.713 1.00 93.19 86 LEU A O 1
ATOM 660 N N . GLY A 1 87 ? 11.304 4.790 -14.797 1.00 90.00 87 GLY A N 1
ATOM 661 C CA . GLY A 1 87 ? 12.551 4.626 -15.545 1.00 90.00 87 GLY A CA 1
ATOM 662 C C . GLY A 1 87 ? 13.787 5.009 -14.726 1.00 90.00 87 GLY A C 1
ATOM 663 O O . GLY A 1 87 ? 13.832 6.079 -14.127 1.00 90.00 87 GLY A O 1
ATOM 664 N N . ASP A 1 88 ? 14.815 4.163 -14.758 1.00 87.50 88 ASP A N 1
ATOM 665 C CA . ASP A 1 88 ? 16.119 4.385 -14.128 1.00 87.50 88 ASP A CA 1
ATOM 666 C C . ASP A 1 88 ? 17.236 4.051 -15.129 1.00 87.50 88 ASP A C 1
ATOM 668 O O . ASP A 1 88 ? 17.631 2.897 -15.336 1.00 87.50 88 ASP A O 1
ATOM 672 N N . GLY A 1 89 ? 17.690 5.079 -15.848 1.00 91.31 89 GLY A N 1
ATOM 673 C CA . GLY A 1 89 ? 18.639 4.932 -16.947 1.00 91.31 89 GLY A CA 1
ATOM 674 C C . GLY A 1 89 ? 18.082 4.049 -18.067 1.00 91.31 89 GLY A C 1
ATOM 675 O O . GLY A 1 89 ? 17.210 4.472 -18.828 1.00 91.31 89 GLY A O 1
ATOM 676 N N . LYS A 1 90 ? 18.626 2.833 -18.190 1.00 93.88 90 LYS A N 1
ATOM 677 C CA . LYS A 1 90 ? 18.186 1.822 -19.169 1.00 93.88 90 LYS A CA 1
ATOM 678 C C . LYS A 1 90 ? 17.181 0.823 -18.599 1.00 93.88 90 LYS A C 1
ATOM 680 O O . LYS A 1 90 ? 16.629 0.054 -19.369 1.00 93.88 90 LYS A O 1
ATOM 685 N N . LEU A 1 91 ? 16.959 0.815 -17.289 1.00 95.50 91 LEU A N 1
ATOM 686 C CA . LEU A 1 91 ? 16.041 -0.108 -16.633 1.00 95.50 91 LEU A CA 1
ATOM 687 C C . LEU A 1 91 ? 14.692 0.567 -16.396 1.00 95.50 91 LEU A C 1
ATOM 689 O O . LEU A 1 91 ? 14.601 1.790 -16.289 1.00 95.50 91 LEU A O 1
ATOM 693 N N . GLY A 1 92 ? 13.648 -0.244 -16.293 1.00 95.50 92 GLY A N 1
ATOM 694 C CA . GLY A 1 92 ? 12.307 0.187 -15.914 1.00 95.50 92 GLY A CA 1
ATOM 695 C C . GLY A 1 92 ? 11.819 -0.633 -14.733 1.00 95.50 92 GLY A C 1
ATOM 696 O O . GLY A 1 92 ? 12.087 -1.831 -14.658 1.00 95.50 92 GLY A O 1
ATOM 697 N N . LYS A 1 93 ? 11.120 -0.000 -13.799 1.00 95.12 93 LYS A N 1
ATOM 698 C CA . LYS A 1 93 ? 10.500 -0.654 -12.645 1.00 95.12 93 LYS A CA 1
ATOM 699 C C . LYS A 1 93 ? 9.019 -0.317 -12.632 1.00 95.12 93 LYS A C 1
ATOM 701 O O . LYS A 1 93 ? 8.640 0.814 -12.909 1.00 95.12 93 LYS A O 1
ATOM 706 N N . GLU A 1 94 ? 8.190 -1.283 -12.289 1.00 95.56 94 GLU A N 1
ATOM 707 C CA . GLU A 1 94 ? 6.757 -1.075 -12.104 1.00 95.56 94 GLU A CA 1
ATOM 708 C C . GLU A 1 94 ? 6.326 -1.863 -10.874 1.00 95.56 94 GLU A C 1
ATOM 710 O O . GLU A 1 94 ? 6.640 -3.051 -10.756 1.00 95.56 94 GLU A O 1
ATOM 715 N N . PHE A 1 95 ? 5.614 -1.208 -9.961 1.00 95.88 95 PHE A N 1
ATOM 716 C CA . PHE A 1 95 ? 4.978 -1.879 -8.839 1.00 95.88 95 PHE A CA 1
ATOM 717 C C . PHE A 1 95 ? 3.468 -1.791 -8.981 1.00 95.88 95 PHE A C 1
ATOM 719 O O . PHE A 1 95 ? 2.917 -0.706 -9.166 1.00 95.88 95 PHE A O 1
ATOM 726 N N . VAL A 1 96 ? 2.812 -2.942 -8.877 1.00 96.62 96 VAL A N 1
ATOM 727 C CA . VAL A 1 96 ? 1.361 -3.078 -8.943 1.00 96.62 96 VAL A CA 1
ATOM 728 C C . VAL A 1 96 ? 0.871 -3.676 -7.636 1.00 96.62 96 VAL A C 1
ATOM 730 O O . VAL A 1 96 ? 1.351 -4.723 -7.207 1.00 96.62 96 VAL A O 1
ATOM 733 N N . MET A 1 97 ? -0.106 -3.022 -7.028 1.00 96.19 97 MET A N 1
ATOM 734 C CA . MET A 1 97 ? -0.844 -3.469 -5.857 1.00 96.19 97 MET A CA 1
ATOM 735 C C . MET A 1 97 ? -2.288 -3.732 -6.256 1.00 96.19 97 MET A C 1
ATOM 737 O O . MET A 1 97 ? -2.897 -2.928 -6.956 1.00 96.19 97 MET A O 1
ATOM 741 N N . ARG A 1 98 ? -2.860 -4.838 -5.798 1.00 96.44 98 ARG A N 1
ATOM 742 C CA . ARG A 1 98 ? -4.274 -5.144 -5.979 1.00 96.44 98 ARG A CA 1
ATOM 743 C C . ARG A 1 98 ? -4.892 -5.482 -4.638 1.00 96.44 98 ARG A C 1
ATOM 745 O O . ARG A 1 98 ? -4.434 -6.395 -3.956 1.00 96.44 98 ARG A O 1
ATOM 752 N N . PHE A 1 99 ? -5.943 -4.752 -4.296 1.00 93.88 99 PHE A N 1
ATOM 753 C CA . PHE A 1 99 ? -6.716 -4.967 -3.085 1.00 93.88 99 PHE A CA 1
ATOM 754 C C . PHE A 1 99 ? -8.085 -5.528 -3.457 1.00 93.88 99 PHE A C 1
ATOM 756 O O . PHE A 1 99 ? -8.878 -4.882 -4.146 1.00 93.88 99 PHE A O 1
ATOM 763 N N . GLU A 1 100 ? -8.338 -6.753 -3.024 1.00 92.12 100 GLU A N 1
ATOM 764 C CA . GLU A 1 100 ? -9.627 -7.429 -3.118 1.00 92.12 100 GLU A CA 1
ATOM 765 C C . GLU A 1 100 ? -10.377 -7.275 -1.786 1.00 92.12 100 GLU A C 1
ATOM 767 O O . GLU A 1 100 ? -9.955 -6.522 -0.912 1.00 92.12 100 GLU A O 1
ATOM 772 N N . GLU A 1 101 ? -11.511 -7.953 -1.620 1.00 87.81 101 GLU A N 1
ATOM 773 C CA . GLU A 1 101 ? -12.351 -7.805 -0.425 1.00 87.81 101 GLU A CA 1
ATOM 774 C C . GLU A 1 101 ? -11.620 -8.180 0.874 1.00 87.81 101 GLU A C 1
ATOM 776 O O . GLU A 1 101 ? -11.694 -7.433 1.845 1.00 87.81 101 GLU A O 1
ATOM 781 N N . ASN A 1 102 ? -10.869 -9.286 0.861 1.00 86.75 102 ASN A N 1
ATOM 782 C CA . ASN A 1 102 ? -10.139 -9.829 2.013 1.00 86.75 102 ASN A CA 1
ATOM 783 C C . ASN A 1 102 ? -8.666 -10.184 1.699 1.00 86.75 102 ASN A C 1
ATOM 785 O O . ASN A 1 102 ? -7.999 -10.862 2.486 1.00 86.75 102 ASN A O 1
ATOM 789 N N . ARG A 1 103 ? -8.153 -9.755 0.538 1.00 90.25 103 ARG A N 1
ATOM 790 C CA . ARG A 1 103 ? -6.806 -10.095 0.059 1.00 90.25 103 ARG A CA 1
ATOM 791 C C . ARG A 1 103 ? -6.067 -8.898 -0.513 1.00 90.25 103 ARG A C 1
ATOM 793 O O . ARG A 1 103 ? -6.642 -8.025 -1.157 1.00 90.25 103 ARG A O 1
ATOM 800 N N . TYR A 1 104 ? -4.757 -8.932 -0.332 1.00 92.31 104 TYR A N 1
ATOM 801 C CA . TYR A 1 104 ? -3.790 -8.073 -0.989 1.00 92.31 104 TYR A CA 1
ATOM 802 C C . TYR A 1 104 ? -2.892 -8.910 -1.899 1.00 92.31 104 TYR A C 1
ATOM 804 O O . TYR A 1 104 ? -2.449 -10.002 -1.531 1.00 92.31 104 TYR A O 1
ATOM 812 N N . HIS A 1 105 ? -2.597 -8.376 -3.077 1.00 94.50 105 HIS A N 1
ATOM 813 C CA . HIS A 1 105 ? -1.629 -8.921 -4.015 1.00 94.50 105 HIS A CA 1
ATOM 814 C C . HIS A 1 105 ? -0.675 -7.824 -4.466 1.00 94.50 105 HIS A C 1
ATOM 816 O O . HIS A 1 105 ? -1.096 -6.700 -4.732 1.00 94.50 105 HIS A O 1
ATOM 822 N N . SER A 1 106 ? 0.599 -8.164 -4.617 1.00 93.38 106 SER A N 1
ATOM 823 C CA . SER A 1 106 ? 1.592 -7.258 -5.179 1.00 93.38 106 SER A CA 1
ATOM 824 C C . SER A 1 106 ? 2.431 -7.929 -6.251 1.00 93.38 106 SER A C 1
ATOM 826 O O . SER A 1 106 ? 2.691 -9.134 -6.212 1.00 93.38 106 SER A O 1
ATOM 828 N N . VAL A 1 107 ? 2.857 -7.132 -7.224 1.00 95.56 107 VAL A N 1
ATOM 829 C CA . VAL A 1 107 ? 3.788 -7.538 -8.270 1.00 95.56 107 VAL A CA 1
ATOM 830 C C . VAL A 1 107 ? 4.802 -6.419 -8.470 1.00 95.56 107 VAL A C 1
ATOM 832 O O . VAL A 1 107 ? 4.432 -5.308 -8.837 1.00 95.56 107 VAL A O 1
ATOM 835 N N . ALA A 1 108 ? 6.079 -6.721 -8.253 1.00 96.00 108 ALA A N 1
ATOM 836 C CA . ALA A 1 108 ? 7.197 -5.861 -8.620 1.00 96.00 108 ALA A CA 1
ATOM 837 C C . ALA A 1 108 ? 7.844 -6.402 -9.894 1.00 96.00 108 ALA A C 1
ATOM 839 O O . ALA A 1 108 ? 8.383 -7.511 -9.887 1.00 96.00 108 ALA A O 1
ATOM 840 N N . ASN A 1 109 ? 7.802 -5.625 -10.971 1.00 96.75 109 ASN A N 1
ATOM 841 C CA . ASN A 1 109 ? 8.417 -5.954 -12.249 1.00 96.75 109 ASN A CA 1
ATOM 842 C C . ASN A 1 109 ? 9.689 -5.125 -12.451 1.00 96.75 109 ASN A C 1
ATOM 844 O O . ASN A 1 109 ? 9.691 -3.912 -12.235 1.00 96.75 109 ASN A O 1
ATOM 848 N N . LEU A 1 110 ? 10.751 -5.775 -12.922 1.00 96.94 110 LEU A N 1
ATOM 849 C CA . LEU A 1 110 ? 11.960 -5.127 -13.424 1.00 96.94 110 LEU A CA 1
ATOM 850 C C . LEU A 1 110 ? 12.090 -5.416 -14.918 1.00 96.94 110 LEU A C 1
ATOM 852 O O . LEU A 1 110 ? 12.028 -6.572 -15.320 1.00 96.94 110 LEU A O 1
ATOM 856 N N . TYR A 1 111 ? 12.325 -4.389 -15.723 1.00 96.75 111 TYR A N 1
ATOM 857 C CA . TYR A 1 111 ? 12.463 -4.462 -17.175 1.00 96.75 111 TYR A CA 1
ATOM 858 C C . TYR A 1 111 ? 13.864 -4.018 -17.610 1.00 96.75 111 TYR A C 1
ATOM 860 O O . TYR A 1 111 ? 14.511 -3.205 -16.946 1.00 96.75 111 TYR A O 1
ATOM 868 N N . ASP A 1 112 ? 14.317 -4.533 -18.752 1.00 96.62 112 ASP A N 1
ATOM 869 C CA . ASP A 1 112 ? 15.589 -4.175 -19.402 1.00 96.62 112 ASP A CA 1
ATOM 870 C C . ASP A 1 112 ? 15.517 -2.885 -20.234 1.00 96.62 112 ASP A C 1
ATOM 872 O O . ASP A 1 112 ? 16.479 -2.516 -20.910 1.00 96.62 112 ASP A O 1
ATOM 876 N N . ASN A 1 113 ? 14.364 -2.224 -20.193 1.00 95.81 113 ASN A N 1
ATOM 877 C CA . ASN A 1 113 ? 14.061 -0.987 -20.882 1.00 95.81 113 ASN A CA 1
ATOM 878 C C . ASN A 1 113 ? 13.319 -0.043 -19.936 1.00 95.81 113 ASN A C 1
ATOM 880 O O . ASN A 1 113 ? 12.577 -0.477 -19.054 1.00 95.81 113 ASN A O 1
ATOM 884 N N . ASN A 1 114 ? 13.490 1.259 -20.137 1.00 95.94 114 ASN A N 1
ATOM 885 C CA . ASN A 1 114 ? 12.897 2.286 -19.282 1.00 95.94 114 ASN A CA 1
ATOM 886 C C . ASN A 1 114 ? 11.440 2.629 -19.642 1.00 95.94 114 ASN A C 1
ATOM 888 O O . ASN A 1 114 ? 10.878 3.554 -19.064 1.00 95.94 114 ASN A O 1
ATOM 892 N N . GLN A 1 115 ? 10.834 1.895 -20.581 1.00 95.31 115 GLN A N 1
ATOM 893 C CA . GLN A 1 115 ? 9.425 2.015 -20.958 1.00 95.31 115 GLN A CA 1
ATOM 894 C C . GLN A 1 115 ? 8.541 0.931 -20.323 1.00 95.31 115 GLN A C 1
ATOM 896 O O . GLN A 1 115 ? 7.328 0.960 -20.518 1.00 95.31 115 GLN A O 1
ATOM 901 N N . CYS A 1 116 ? 9.126 -0.016 -19.578 1.00 95.19 116 CYS A N 1
ATOM 902 C CA . CYS A 1 116 ? 8.420 -1.140 -18.958 1.00 95.19 116 CYS A CA 1
ATOM 903 C C . CYS A 1 116 ? 7.595 -1.955 -19.966 1.00 95.19 116 CYS A C 1
ATOM 905 O O . CYS A 1 116 ? 6.447 -2.323 -19.724 1.00 95.19 116 CYS A O 1
ATOM 907 N N . THR A 1 117 ? 8.179 -2.199 -21.137 1.00 94.88 117 THR A N 1
ATOM 908 C CA . THR A 1 117 ? 7.543 -2.954 -22.221 1.00 94.88 117 THR A CA 1
ATOM 909 C C . THR A 1 117 ? 8.157 -4.342 -22.367 1.00 94.88 117 THR A C 1
ATOM 911 O O . THR A 1 117 ? 9.319 -4.558 -22.028 1.00 94.88 117 THR A O 1
ATOM 914 N N . GLY A 1 118 ? 7.384 -5.291 -22.899 1.00 93.81 118 GLY A N 1
ATOM 915 C CA . GLY A 1 118 ? 7.838 -6.669 -23.094 1.00 93.81 118 GLY A CA 1
ATOM 916 C C . GLY A 1 118 ? 7.778 -7.516 -21.819 1.00 93.81 118 GLY A C 1
ATOM 917 O O . GLY A 1 118 ? 7.010 -7.230 -20.903 1.00 93.81 118 GLY A O 1
ATOM 918 N N . ALA A 1 119 ? 8.548 -8.605 -21.792 1.00 95.50 119 ALA A N 1
ATOM 919 C CA . ALA A 1 119 ? 8.624 -9.481 -20.627 1.00 95.50 119 ALA A CA 1
ATOM 920 C C . ALA A 1 119 ? 9.573 -8.886 -19.569 1.00 95.50 119 ALA A C 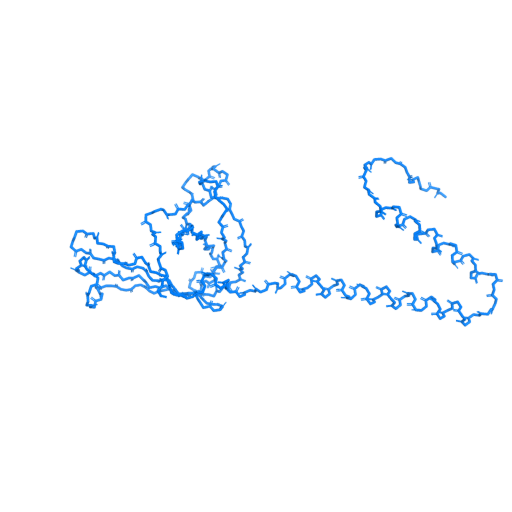1
ATOM 922 O O . ALA A 1 119 ? 10.663 -8.437 -19.932 1.00 95.50 119 ALA A O 1
ATOM 923 N N . PRO A 1 120 ? 9.209 -8.897 -18.275 1.00 95.56 120 PRO A N 1
ATOM 924 C CA . PRO A 1 120 ? 10.100 -8.420 -17.228 1.00 95.56 120 PRO A CA 1
ATOM 925 C C . PRO A 1 120 ? 11.319 -9.344 -17.084 1.00 95.56 120 PRO A C 1
ATOM 927 O O . PRO A 1 120 ? 11.197 -10.568 -17.124 1.00 95.56 120 PRO A O 1
ATOM 930 N N . LEU A 1 121 ? 12.493 -8.747 -16.865 1.00 95.19 121 LEU A N 1
ATOM 931 C CA . LEU A 1 121 ? 13.731 -9.434 -16.482 1.00 95.19 121 LEU A CA 1
ATOM 932 C C . LEU A 1 121 ? 13.565 -10.231 -15.189 1.00 95.19 121 LEU A C 1
ATOM 934 O O . LEU A 1 121 ? 14.148 -11.299 -15.026 1.00 95.19 121 LEU A O 1
ATOM 938 N N . SER A 1 122 ? 12.819 -9.666 -14.243 1.00 95.94 122 SER A N 1
ATOM 939 C CA . SER A 1 122 ? 12.540 -10.279 -12.954 1.00 95.94 122 SER A CA 1
ATOM 940 C C . SER A 1 122 ? 11.181 -9.825 -12.450 1.00 95.94 122 SER A C 1
ATOM 942 O O . SER A 1 122 ? 10.754 -8.695 -12.704 1.00 95.94 122 SER A O 1
ATOM 944 N N . GLN A 1 123 ? 10.518 -10.719 -11.728 1.00 96.62 123 GLN A N 1
ATOM 945 C CA . GLN A 1 123 ? 9.222 -10.473 -11.130 1.00 96.62 123 GLN A CA 1
ATOM 946 C C . GLN A 1 123 ? 9.201 -11.038 -9.714 1.00 96.62 123 GLN A C 1
ATOM 948 O O . GLN A 1 123 ? 9.484 -12.217 -9.505 1.00 96.62 123 GLN A O 1
ATOM 953 N N . ILE A 1 124 ? 8.824 -10.198 -8.755 1.00 94.12 124 ILE A N 1
ATOM 954 C CA . ILE A 1 124 ? 8.573 -10.603 -7.371 1.00 94.12 124 ILE A CA 1
ATOM 955 C C . ILE A 1 124 ? 7.079 -10.453 -7.125 1.00 94.12 124 ILE A C 1
ATOM 957 O O . ILE A 1 124 ? 6.501 -9.414 -7.444 1.00 94.12 124 ILE A O 1
ATOM 961 N N . LYS A 1 125 ? 6.448 -11.496 -6.586 1.00 93.06 125 LYS A N 1
ATOM 962 C CA . LYS A 1 125 ? 5.022 -11.495 -6.257 1.00 93.06 125 LYS A CA 1
ATOM 963 C C . LYS A 1 125 ? 4.838 -11.603 -4.759 1.00 93.06 125 LYS A C 1
ATOM 965 O O . LYS A 1 125 ? 5.576 -12.333 -4.108 1.00 93.06 125 LYS A O 1
ATOM 970 N N . GLY A 1 126 ? 3.824 -10.920 -4.258 1.00 90.06 126 GLY A N 1
ATOM 971 C CA . GLY A 1 126 ? 3.375 -11.024 -2.885 1.00 90.06 126 GLY A CA 1
ATOM 972 C C . GLY A 1 126 ? 1.876 -11.289 -2.813 1.00 90.06 126 GLY A C 1
ATOM 973 O O . GLY A 1 126 ? 1.113 -10.854 -3.678 1.00 90.06 126 GLY A O 1
ATOM 974 N N . SER A 1 127 ? 1.446 -12.001 -1.775 1.00 91.06 127 SER A N 1
ATOM 975 C CA . SER A 1 127 ? 0.043 -12.077 -1.389 1.00 91.06 127 SER A CA 1
ATOM 976 C C . SER A 1 127 ? -0.087 -12.096 0.126 1.00 91.06 127 SER A C 1
ATOM 978 O O . SER A 1 127 ? 0.698 -12.756 0.802 1.00 91.06 127 SER A O 1
ATOM 980 N N . ALA A 1 128 ? -1.091 -11.390 0.635 1.00 91.81 128 ALA A N 1
ATOM 981 C CA . ALA A 1 128 ? -1.417 -11.357 2.049 1.00 91.81 128 ALA A CA 1
ATOM 982 C C . ALA A 1 128 ? -2.928 -11.392 2.260 1.00 91.81 128 ALA A C 1
ATOM 984 O O . ALA A 1 128 ? -3.696 -10.898 1.427 1.00 91.81 128 ALA A O 1
ATOM 985 N N . TYR A 1 129 ? -3.343 -11.942 3.394 1.00 90.75 129 TYR A N 1
ATOM 986 C CA . TYR A 1 129 ? -4.702 -11.788 3.897 1.00 90.75 129 TYR A CA 1
ATOM 987 C C . TYR A 1 129 ? -4.811 -10.494 4.683 1.00 90.75 129 TYR A C 1
ATOM 989 O O . TYR A 1 129 ? -3.858 -10.057 5.324 1.00 90.75 129 TYR A O 1
ATOM 997 N N . ILE A 1 130 ? -5.983 -9.888 4.642 1.00 88.31 130 ILE A N 1
ATOM 998 C CA . ILE A 1 130 ? -6.289 -8.746 5.491 1.00 88.31 130 ILE A CA 1
ATOM 999 C C . ILE A 1 130 ? -6.723 -9.299 6.847 1.00 88.31 130 ILE A C 1
ATOM 1001 O O . ILE A 1 130 ? -7.697 -10.043 6.919 1.00 88.31 130 ILE A O 1
ATOM 1005 N N . GLU A 1 131 ? -5.983 -8.965 7.901 1.00 87.44 131 GLU A N 1
ATOM 1006 C CA . GLU A 1 131 ? -6.324 -9.351 9.274 1.00 87.44 131 GLU A CA 1
ATOM 1007 C C . GLU A 1 131 ? -7.222 -8.310 9.944 1.00 87.44 131 GLU A C 1
ATOM 1009 O O . GLU A 1 131 ? -8.171 -8.671 10.629 1.00 87.44 131 GLU A O 1
ATOM 1014 N N . SER A 1 132 ? -6.925 -7.021 9.762 1.00 86.12 132 SER A N 1
ATOM 1015 C CA . SER A 1 132 ? -7.759 -5.932 10.276 1.00 86.12 132 SER A CA 1
ATOM 1016 C C . SER A 1 132 ? -7.549 -4.642 9.490 1.00 86.12 132 SER A C 1
ATOM 1018 O O . SER A 1 132 ? -6.503 -4.432 8.865 1.00 86.12 132 SER A O 1
ATOM 1020 N N . ILE A 1 133 ? -8.559 -3.772 9.514 1.00 85.81 133 ILE A N 1
ATOM 1021 C CA . ILE A 1 133 ? -8.553 -2.466 8.853 1.00 85.81 133 ILE A CA 1
ATOM 1022 C C . ILE A 1 133 ? -9.141 -1.413 9.791 1.00 85.81 133 ILE A C 1
ATOM 1024 O O . ILE A 1 133 ? -9.987 -1.707 10.628 1.00 85.81 133 ILE A O 1
ATOM 1028 N N . GLY A 1 134 ? -8.708 -0.163 9.622 1.00 81.94 134 GLY A N 1
ATOM 1029 C CA . GLY A 1 134 ? -9.313 0.996 10.282 1.00 81.94 134 GLY A CA 1
ATOM 1030 C C . GLY A 1 134 ? -8.426 1.606 11.357 1.00 81.94 134 GLY A C 1
ATOM 1031 O O . GLY A 1 134 ? -8.820 2.590 11.983 1.00 81.94 134 GLY A O 1
ATOM 1032 N N . GLY A 1 135 ? -7.215 1.070 11.533 1.00 86.94 135 GLY A N 1
ATOM 1033 C CA . GLY A 1 135 ? -6.171 1.734 12.296 1.00 86.94 135 GLY A CA 1
ATOM 1034 C C . GLY A 1 135 ? -5.866 3.105 11.695 1.00 86.94 135 GLY A C 1
ATOM 1035 O O . GLY A 1 135 ? -5.931 3.305 10.480 1.00 86.94 135 GLY A O 1
ATOM 1036 N N . LYS A 1 136 ? -5.560 4.066 12.561 1.00 91.94 136 LYS A N 1
ATOM 1037 C CA . LYS A 1 136 ? -5.161 5.420 12.182 1.00 91.94 136 LYS A CA 1
ATOM 1038 C C . LYS A 1 136 ? -3.814 5.716 12.805 1.00 91.94 136 LYS A C 1
ATOM 1040 O O . LYS A 1 136 ? -3.623 5.481 13.997 1.00 91.94 136 LYS A O 1
ATOM 1045 N N . VAL A 1 137 ? -2.898 6.258 12.013 1.00 93.94 137 VAL A N 1
ATOM 1046 C CA . VAL A 1 137 ? -1.559 6.629 12.475 1.00 93.94 137 VAL A CA 1
ATOM 1047 C C . VAL A 1 137 ? -1.239 8.055 12.057 1.00 93.94 137 VAL A C 1
ATOM 1049 O O . VAL A 1 137 ? -1.565 8.481 10.951 1.00 93.94 137 VAL A O 1
ATOM 1052 N N . THR A 1 138 ? -0.586 8.810 12.936 1.00 95.56 138 THR A N 1
ATOM 1053 C CA . THR A 1 138 ? -0.019 10.112 12.571 1.00 95.56 138 THR A CA 1
ATOM 1054 C C . THR A 1 138 ? 1.366 9.904 11.970 1.00 95.56 138 THR A C 1
ATOM 1056 O O . THR A 1 138 ? 2.243 9.326 12.617 1.00 95.56 138 THR A O 1
ATOM 1059 N N . THR A 1 139 ? 1.569 10.372 10.741 1.00 95.06 139 THR A N 1
ATOM 1060 C CA . THR A 1 139 ? 2.847 10.231 10.039 1.00 95.06 139 THR A CA 1
ATOM 1061 C C . THR A 1 139 ? 3.852 11.315 10.441 1.00 95.06 139 THR A C 1
ATOM 1063 O O . THR A 1 139 ? 3.502 12.305 11.086 1.00 95.06 139 THR A O 1
ATOM 1066 N N . CYS A 1 140 ? 5.113 11.166 10.030 1.00 94.94 140 CYS A N 1
ATOM 1067 C CA . CYS A 1 140 ? 6.179 12.162 10.208 1.00 94.94 140 CYS A CA 1
ATOM 1068 C C . CYS A 1 140 ? 5.802 13.553 9.668 1.00 94.94 140 CYS A C 1
ATOM 1070 O O . CYS A 1 140 ? 6.261 14.573 10.174 1.00 94.94 140 CYS A O 1
ATOM 1072 N N . GLU A 1 141 ? 4.958 13.597 8.638 1.00 92.31 141 GLU A N 1
ATOM 1073 C CA . GLU A 1 141 ? 4.434 14.815 8.023 1.00 92.31 141 GLU A CA 1
ATOM 1074 C C . GLU A 1 141 ? 3.275 15.449 8.812 1.00 92.31 141 GLU A C 1
ATOM 1076 O O . GLU A 1 141 ? 2.770 16.496 8.409 1.00 92.31 141 GLU A O 1
ATOM 1081 N N . GLY A 1 142 ? 2.834 14.825 9.910 1.00 92.19 142 GLY A N 1
ATOM 1082 C CA . GLY A 1 142 ? 1.682 15.254 10.705 1.00 92.19 142 GLY A CA 1
ATOM 1083 C C . GLY A 1 142 ? 0.331 14.904 10.077 1.00 92.19 142 GLY A C 1
ATOM 1084 O O . GLY A 1 142 ? -0.690 15.441 10.500 1.00 92.19 142 GLY A O 1
ATOM 1085 N N . GLN A 1 143 ? 0.314 14.036 9.064 1.00 93.06 143 GLN A N 1
ATOM 1086 C CA . GLN A 1 143 ? -0.905 13.607 8.378 1.00 93.06 143 GLN A CA 1
ATOM 1087 C C . GLN A 1 143 ? -1.490 12.375 9.069 1.00 93.06 143 GLN A C 1
ATOM 1089 O O . GLN A 1 143 ? -0.748 11.527 9.560 1.00 93.06 143 GLN A O 1
ATOM 1094 N N . GLU A 1 144 ? -2.818 12.266 9.111 1.00 95.19 144 GLU A N 1
ATOM 1095 C CA . GLU A 1 144 ? -3.477 11.031 9.536 1.00 95.19 144 GLU A CA 1
ATOM 1096 C C . GLU A 1 144 ? -3.554 10.074 8.342 1.00 95.19 144 GLU A C 1
ATOM 1098 O O . GLU A 1 144 ? -4.200 10.371 7.336 1.00 95.19 144 GLU A O 1
ATOM 1103 N N . ALA A 1 145 ? -2.878 8.936 8.459 1.00 95.12 145 ALA A N 1
ATOM 1104 C CA . ALA A 1 145 ? -2.889 7.861 7.482 1.00 95.12 145 ALA A CA 1
ATOM 1105 C C . ALA A 1 145 ? -3.686 6.665 8.010 1.00 95.12 145 ALA A C 1
ATOM 1107 O O . ALA A 1 145 ? -3.829 6.464 9.220 1.00 95.12 145 ALA A O 1
ATOM 1108 N N . ASP A 1 146 ? -4.209 5.877 7.082 1.00 94.31 146 ASP A N 1
ATOM 1109 C CA . ASP A 1 146 ? -4.913 4.640 7.373 1.00 94.31 146 ASP A CA 1
ATOM 1110 C C . ASP A 1 146 ? -3.917 3.487 7.509 1.00 94.31 146 ASP A C 1
ATOM 1112 O O . ASP A 1 146 ? -2.912 3.427 6.802 1.00 94.31 146 ASP A O 1
ATOM 1116 N N . GLU A 1 147 ? -4.214 2.553 8.404 1.00 93.25 147 GLU A N 1
ATOM 1117 C CA . GLU A 1 147 ? -3.440 1.339 8.627 1.00 93.25 147 GLU A CA 1
ATOM 1118 C C . GLU A 1 147 ? -4.323 0.107 8.401 1.00 93.25 147 GLU A C 1
ATOM 1120 O O . GLU A 1 147 ? -5.466 0.027 8.869 1.00 93.25 147 GLU A O 1
ATOM 1125 N N . ALA A 1 148 ? -3.774 -0.852 7.660 1.00 91.56 148 ALA A N 1
ATOM 1126 C CA . ALA A 1 148 ? -4.303 -2.199 7.518 1.00 91.56 148 ALA A CA 1
ATOM 1127 C C . ALA A 1 148 ? -3.248 -3.210 7.974 1.00 91.56 148 ALA A C 1
ATOM 1129 O O . ALA A 1 148 ? -2.074 -3.079 7.632 1.00 91.56 148 ALA A O 1
ATOM 1130 N N . MET A 1 149 ? -3.658 -4.240 8.705 1.00 91.94 149 MET A N 1
ATOM 1131 C CA . MET A 1 149 ? -2.776 -5.340 9.084 1.00 91.94 149 MET A CA 1
ATOM 1132 C C . MET A 1 149 ? -2.871 -6.441 8.034 1.00 91.94 149 MET A C 1
ATOM 1134 O O . MET A 1 149 ? -3.944 -6.990 7.786 1.00 91.94 149 MET A O 1
ATOM 1138 N N . LEU A 1 150 ? -1.744 -6.742 7.392 1.00 91.19 150 LEU A N 1
ATOM 1139 C CA . LEU A 1 150 ? -1.637 -7.739 6.333 1.00 91.19 150 LEU A CA 1
ATOM 1140 C C . LEU A 1 150 ? -0.890 -8.968 6.845 1.00 91.19 150 LEU A C 1
ATOM 1142 O O . LEU A 1 150 ? 0.291 -8.877 7.176 1.00 91.19 150 LEU A O 1
ATOM 1146 N N . TYR A 1 151 ? -1.557 -10.117 6.879 1.00 90.50 151 TYR A N 1
ATOM 1147 C CA . TYR A 1 151 ? -0.964 -11.394 7.252 1.00 90.50 151 TYR A CA 1
ATOM 1148 C C . TYR A 1 151 ? -0.338 -12.085 6.042 1.00 90.50 151 TYR A C 1
ATOM 1150 O O . TYR A 1 151 ? -1.023 -12.431 5.075 1.00 90.50 151 TYR A O 1
ATOM 1158 N N . TRP A 1 152 ? 0.972 -12.300 6.117 1.00 86.62 152 TRP A N 1
ATOM 1159 C CA . TRP A 1 152 ? 1.755 -12.972 5.089 1.00 86.62 152 TRP A CA 1
ATOM 1160 C C . TRP A 1 152 ? 2.110 -14.373 5.576 1.00 86.62 152 TRP A C 1
ATOM 1162 O O . TRP A 1 152 ? 2.900 -14.508 6.512 1.00 86.62 152 TRP A O 1
ATOM 1172 N N . ASP A 1 153 ? 1.586 -15.406 4.913 1.00 74.50 153 ASP A N 1
ATOM 1173 C CA . ASP A 1 153 ? 1.839 -16.808 5.286 1.00 74.50 153 ASP A CA 1
ATOM 1174 C C . ASP A 1 153 ? 3.347 -17.111 5.409 1.00 74.50 153 ASP A C 1
ATOM 1176 O O . ASP A 1 153 ? 3.774 -17.875 6.270 1.00 74.50 153 ASP A O 1
ATOM 1180 N N . GLU A 1 154 ? 4.171 -16.468 4.575 1.00 74.94 154 GLU A N 1
ATOM 1181 C CA . GLU A 1 154 ? 5.626 -16.648 4.541 1.00 74.94 154 GLU A CA 1
ATOM 1182 C C . GLU A 1 154 ? 6.374 -15.966 5.699 1.00 74.94 154 GLU A C 1
ATOM 1184 O O . GLU A 1 154 ? 7.468 -16.401 6.056 1.00 74.94 154 GLU A O 1
ATOM 1189 N N . LEU A 1 155 ? 5.816 -14.898 6.283 1.00 75.94 155 LEU A N 1
ATOM 1190 C CA . LEU A 1 155 ? 6.468 -14.128 7.354 1.00 75.94 155 LEU A CA 1
ATOM 1191 C C . LEU A 1 155 ? 6.050 -14.601 8.751 1.00 75.94 155 LEU A C 1
ATOM 1193 O O . LEU A 1 155 ? 6.768 -14.361 9.720 1.00 75.94 155 LEU A O 1
ATOM 1197 N N . GLY A 1 156 ? 4.917 -15.302 8.853 1.00 75.69 156 GLY A N 1
ATOM 1198 C CA . GLY A 1 156 ? 4.403 -15.856 10.105 1.00 75.69 156 GLY A CA 1
ATOM 1199 C C . GLY A 1 156 ? 3.774 -14.826 11.048 1.00 75.69 156 GLY A C 1
ATOM 1200 O O . GLY A 1 156 ? 3.270 -15.209 12.103 1.00 75.69 156 GLY A O 1
ATOM 1201 N N . ASP A 1 157 ? 3.767 -13.545 10.679 1.00 82.94 157 ASP A N 1
ATOM 1202 C CA . ASP A 1 157 ? 3.141 -12.459 11.420 1.00 82.94 157 ASP A CA 1
ATOM 1203 C C . ASP A 1 157 ? 2.496 -11.418 10.494 1.00 82.94 157 ASP A C 1
ATOM 1205 O O . ASP A 1 157 ? 2.838 -11.283 9.314 1.00 82.94 157 ASP A O 1
ATOM 1209 N N . ALA A 1 158 ? 1.531 -10.676 11.038 1.00 87.44 158 ALA A N 1
ATOM 1210 C CA . ALA A 1 158 ? 0.907 -9.585 10.315 1.00 87.44 158 ALA A CA 1
ATOM 1211 C C . ALA A 1 158 ? 1.772 -8.328 10.336 1.00 87.44 158 ALA A C 1
ATOM 1213 O O . ALA A 1 158 ? 2.355 -7.947 11.354 1.00 87.44 158 ALA A O 1
ATOM 1214 N N . LYS A 1 159 ? 1.842 -7.666 9.183 1.00 90.69 159 LYS A N 1
ATOM 1215 C CA . LYS A 1 159 ? 2.599 -6.437 8.970 1.00 90.69 159 LYS A CA 1
ATOM 1216 C C . LYS A 1 159 ? 1.651 -5.289 8.684 1.00 90.69 159 LYS A C 1
ATOM 1218 O O . LYS A 1 159 ? 0.730 -5.427 7.882 1.00 90.69 159 LYS A O 1
ATOM 1223 N N . ALA A 1 160 ? 1.925 -4.148 9.302 1.00 91.94 160 ALA A N 1
ATOM 1224 C CA . ALA A 1 160 ? 1.202 -2.923 9.022 1.00 91.94 160 ALA A CA 1
ATOM 1225 C C . ALA A 1 160 ? 1.488 -2.448 7.591 1.00 91.94 160 ALA A C 1
ATOM 1227 O O . ALA A 1 160 ? 2.638 -2.289 7.176 1.00 91.94 160 ALA A O 1
ATOM 1228 N N . PHE A 1 161 ? 0.414 -2.205 6.856 1.00 93.44 161 PHE A N 1
ATOM 1229 C CA . PHE A 1 161 ? 0.379 -1.466 5.612 1.00 93.44 161 PHE A CA 1
ATOM 1230 C C . PHE A 1 161 ? -0.264 -0.114 5.897 1.00 93.44 161 PHE A C 1
ATOM 1232 O O . PHE A 1 161 ? -1.482 -0.001 6.044 1.00 93.44 161 PHE A O 1
ATOM 1239 N N . VAL A 1 162 ? 0.579 0.907 6.007 1.00 95.38 162 VAL A N 1
ATOM 1240 C CA . VAL A 1 162 ? 0.141 2.290 6.188 1.00 95.38 162 VAL A CA 1
ATOM 1241 C C . VAL A 1 162 ? -0.033 2.930 4.819 1.00 95.38 162 VAL A C 1
ATOM 1243 O O . VAL A 1 162 ? 0.825 2.772 3.950 1.00 95.38 162 VAL A O 1
ATOM 1246 N N . TYR A 1 163 ? -1.125 3.656 4.611 1.00 95.00 163 TYR A N 1
ATOM 1247 C CA . TYR A 1 163 ? -1.396 4.335 3.350 1.00 95.00 163 TYR A CA 1
ATOM 1248 C C . TYR A 1 163 ? -2.186 5.627 3.542 1.00 95.00 163 TYR A C 1
ATOM 1250 O O . TYR A 1 163 ? -2.941 5.807 4.495 1.00 95.00 163 TYR A O 1
ATOM 1258 N N . TYR A 1 164 ? -2.027 6.533 2.586 1.00 95.19 164 TYR A N 1
ATOM 1259 C CA . TYR A 1 164 ? -2.789 7.768 2.491 1.00 95.19 164 TYR A CA 1
ATOM 1260 C C . TYR A 1 164 ? -3.177 8.000 1.032 1.00 95.19 164 TYR A C 1
ATOM 1262 O O . TYR A 1 164 ? -2.334 7.904 0.144 1.00 95.19 164 TYR A O 1
ATOM 1270 N N . ILE A 1 165 ? -4.451 8.300 0.779 1.00 94.38 165 ILE A N 1
ATOM 1271 C CA . ILE A 1 165 ? -4.930 8.679 -0.554 1.00 94.38 165 ILE A CA 1
ATOM 1272 C C . ILE A 1 165 ? -5.111 10.192 -0.552 1.00 94.38 165 ILE A C 1
ATOM 1274 O O . ILE A 1 165 ? -5.919 10.716 0.215 1.00 94.38 165 ILE A O 1
ATOM 1278 N N . ASN A 1 166 ? -4.338 10.887 -1.382 1.00 92.44 166 ASN A N 1
ATOM 1279 C CA . ASN A 1 166 ? -4.364 12.343 -1.438 1.00 92.44 166 ASN A CA 1
ATOM 1280 C C . ASN A 1 166 ? -5.574 12.881 -2.223 1.00 92.44 166 ASN A C 1
ATOM 1282 O O . ASN A 1 166 ? -6.370 12.135 -2.793 1.00 92.44 166 ASN A O 1
ATOM 1286 N N . GLU A 1 167 ? -5.703 14.208 -2.271 1.00 91.75 167 GLU A N 1
ATOM 1287 C CA . GLU A 1 167 ? -6.806 14.895 -2.960 1.00 91.75 167 GLU A CA 1
ATOM 1288 C C . GLU A 1 167 ? -6.826 14.645 -4.476 1.00 91.75 167 GLU A C 1
ATOM 1290 O O . GLU A 1 167 ? -7.867 14.774 -5.116 1.00 91.75 167 GLU A O 1
ATOM 1295 N N . GLN A 1 168 ? -5.685 14.270 -5.059 1.00 91.69 168 GLN A N 1
ATOM 1296 C CA . GLN A 1 168 ? -5.548 13.916 -6.470 1.00 91.69 168 GLN A CA 1
ATOM 1297 C C . GLN A 1 168 ? -5.930 12.450 -6.741 1.00 91.69 168 GLN A C 1
ATOM 1299 O O . GLN A 1 168 ? -5.907 12.014 -7.891 1.00 91.69 168 GLN A O 1
ATOM 1304 N N . GLY A 1 169 ? -6.291 11.689 -5.702 1.00 92.88 169 GLY A N 1
ATOM 1305 C CA . GLY A 1 169 ? -6.595 10.265 -5.800 1.00 92.88 169 GLY A CA 1
ATOM 1306 C C . GLY A 1 169 ? -5.353 9.393 -5.984 1.00 92.88 169 GLY A C 1
ATOM 1307 O O . GLY A 1 169 ? -5.488 8.248 -6.407 1.00 92.88 169 GLY A O 1
ATOM 1308 N N . GLU A 1 170 ? -4.159 9.916 -5.695 1.00 95.06 170 GLU A N 1
ATOM 1309 C CA . GLU A 1 170 ? -2.917 9.146 -5.673 1.00 95.06 170 GLU A CA 1
ATOM 1310 C C . GLU A 1 170 ? -2.769 8.476 -4.306 1.00 95.06 170 GLU A C 1
ATOM 1312 O O . GLU A 1 170 ? -2.971 9.107 -3.265 1.00 95.06 170 GLU A O 1
ATOM 1317 N N . LEU A 1 171 ? -2.380 7.206 -4.307 1.00 96.19 171 LEU A N 1
ATOM 1318 C CA . LEU A 1 171 ? -2.055 6.474 -3.093 1.00 96.19 171 LEU A CA 1
ATOM 1319 C C . LEU A 1 171 ? -0.561 6.622 -2.790 1.00 96.19 171 LEU A C 1
ATOM 1321 O O . LEU A 1 171 ? 0.291 6.379 -3.644 1.00 96.19 171 LEU A O 1
ATOM 1325 N N . LEU A 1 172 ? -0.264 7.017 -1.556 1.00 95.75 172 LEU A N 1
ATOM 1326 C CA . LEU A 1 172 ? 1.068 7.074 -0.963 1.00 95.75 172 LEU A CA 1
ATOM 1327 C C . LEU A 1 172 ? 1.159 5.980 0.098 1.00 95.75 172 LEU A C 1
ATOM 1329 O O . LEU A 1 172 ? 0.263 5.850 0.936 1.00 95.75 172 LEU A O 1
ATOM 1333 N N . THR A 1 173 ? 2.232 5.199 0.075 1.00 95.56 173 THR A N 1
ATOM 1334 C CA . THR A 1 173 ? 2.476 4.150 1.073 1.00 95.56 173 THR A CA 1
ATOM 1335 C C . THR A 1 173 ? 3.328 4.679 2.216 1.00 95.56 173 THR A C 1
ATOM 1337 O O . THR A 1 173 ? 4.175 5.547 2.027 1.00 95.56 173 THR A O 1
ATOM 1340 N N . GLY A 1 174 ? 3.133 4.147 3.415 1.00 94.69 174 GLY A N 1
ATOM 1341 C CA . GLY A 1 174 ? 3.975 4.438 4.562 1.00 94.69 174 GLY A CA 1
ATOM 1342 C C . GLY A 1 174 ? 5.283 3.655 4.518 1.00 94.69 174 GLY A C 1
ATOM 1343 O O . GLY A 1 174 ? 5.326 2.494 4.112 1.00 94.69 174 GLY A O 1
ATOM 1344 N N . ARG A 1 175 ? 6.349 4.285 4.999 1.00 94.25 175 ARG A N 1
ATOM 1345 C CA . ARG A 1 175 ? 7.644 3.667 5.286 1.00 94.25 175 ARG A CA 1
ATOM 1346 C C . ARG A 1 175 ? 7.972 3.829 6.772 1.00 94.25 175 ARG A C 1
ATOM 1348 O O . ARG A 1 175 ? 7.618 4.864 7.348 1.00 94.25 175 ARG A O 1
ATOM 1355 N N . PRO A 1 176 ? 8.640 2.855 7.407 1.00 93.31 176 PRO A N 1
ATOM 1356 C CA . PRO A 1 176 ? 9.063 2.998 8.794 1.00 93.31 176 PRO A CA 1
ATOM 1357 C C . PRO A 1 176 ? 9.947 4.237 8.978 1.00 93.31 176 PRO A C 1
ATOM 1359 O O . PRO A 1 176 ? 10.794 4.531 8.132 1.00 93.31 176 PRO A O 1
ATOM 1362 N N . ASN A 1 177 ? 9.764 4.953 10.084 1.00 93.25 177 ASN A N 1
ATOM 1363 C CA . ASN A 1 177 ? 10.643 6.054 10.452 1.00 93.25 177 ASN A CA 1
ATOM 1364 C C . ASN A 1 177 ? 12.003 5.498 10.908 1.00 93.25 177 ASN A C 1
ATOM 1366 O O . ASN A 1 177 ? 12.079 4.632 11.781 1.00 93.25 177 ASN A O 1
ATOM 1370 N N . GLU A 1 178 ? 13.080 5.997 10.308 1.00 90.88 178 GLU A N 1
ATOM 1371 C CA . GLU A 1 178 ? 14.450 5.604 10.649 1.00 90.88 178 GLU A CA 1
ATOM 1372 C C . GLU A 1 178 ? 14.868 6.131 12.030 1.00 90.88 178 GLU A C 1
ATOM 1374 O O . GLU A 1 178 ? 15.656 5.488 12.730 1.00 90.88 178 GLU A O 1
ATOM 1379 N N . ASP A 1 179 ? 14.300 7.265 12.458 1.00 89.94 179 ASP A N 1
ATOM 1380 C CA . ASP A 1 179 ? 14.482 7.788 13.807 1.00 89.94 179 ASP A CA 1
ATOM 1381 C C . ASP A 1 179 ? 13.545 7.080 14.790 1.00 89.94 179 ASP A C 1
ATOM 1383 O O . ASP A 1 179 ? 12.389 7.454 14.994 1.00 89.94 179 ASP A O 1
ATOM 1387 N N . LYS A 1 180 ? 14.084 6.057 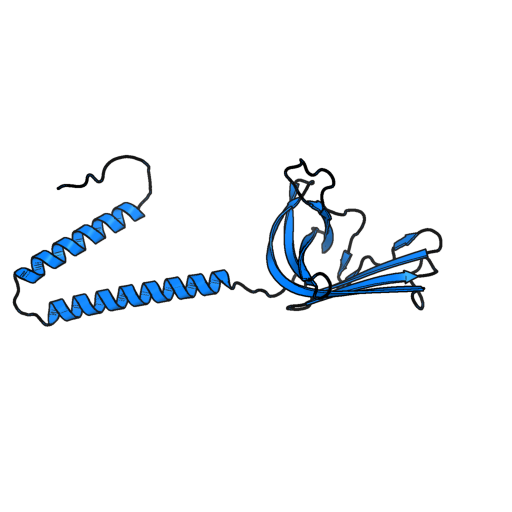15.455 1.00 85.12 180 LYS A N 1
ATOM 1388 C CA . LYS A 1 180 ? 13.360 5.267 16.461 1.00 85.12 180 LYS A CA 1
ATOM 1389 C C . LYS A 1 180 ? 12.978 6.052 17.719 1.00 85.12 180 LYS A C 1
ATOM 1391 O O . LYS A 1 180 ? 12.212 5.532 18.525 1.00 85.12 180 LYS A O 1
ATOM 1396 N N . SER A 1 181 ? 13.541 7.244 17.928 1.00 85.81 181 SER A N 1
ATOM 1397 C CA . SER A 1 181 ? 13.218 8.095 19.078 1.00 85.81 181 SER A CA 1
ATOM 1398 C C . SER A 1 181 ? 12.052 9.048 18.811 1.00 85.81 181 SER A C 1
ATOM 1400 O O . SER A 1 181 ? 11.515 9.637 19.750 1.00 85.81 181 SER A O 1
ATOM 1402 N N . ALA A 1 182 ? 11.641 9.182 17.547 1.00 84.88 182 ALA A N 1
ATOM 1403 C CA . ALA A 1 182 ? 10.544 10.044 17.151 1.00 84.88 182 ALA A CA 1
ATOM 1404 C C . ALA A 1 182 ? 9.183 9.487 17.594 1.00 84.88 182 ALA A C 1
ATOM 1406 O O . ALA A 1 182 ? 8.951 8.279 17.627 1.00 84.88 182 ALA A O 1
ATOM 1407 N N . THR A 1 183 ? 8.248 10.398 17.871 1.00 87.69 183 THR A N 1
ATOM 1408 C CA . THR A 1 183 ? 6.865 10.057 18.236 1.00 87.69 183 THR A CA 1
ATOM 1409 C C . THR A 1 183 ? 6.114 9.365 17.095 1.00 87.69 183 THR A C 1
ATOM 1411 O O . THR A 1 183 ? 5.282 8.499 17.343 1.00 87.69 183 THR A O 1
ATOM 1414 N N . ALA A 1 184 ? 6.387 9.749 15.844 1.00 90.56 184 ALA A N 1
ATOM 1415 C CA . ALA A 1 184 ? 5.786 9.130 14.669 1.00 90.56 184 ALA A CA 1
ATOM 1416 C C . ALA A 1 184 ? 6.646 7.955 14.189 1.00 90.56 184 ALA A C 1
ATOM 1418 O O . ALA A 1 184 ? 7.817 8.133 13.851 1.00 90.56 184 ALA A O 1
ATOM 1419 N N . HIS A 1 185 ? 6.051 6.765 14.108 1.00 93.94 185 HIS A N 1
ATOM 1420 C CA . HIS A 1 185 ? 6.737 5.546 13.665 1.00 93.94 185 HIS A CA 1
ATOM 1421 C C . HIS A 1 185 ? 6.727 5.341 12.145 1.00 93.94 185 HIS A C 1
ATOM 1423 O O . HIS A 1 185 ? 7.460 4.492 11.643 1.00 93.94 185 HIS A O 1
ATOM 1429 N N . TRP A 1 186 ? 5.929 6.123 11.417 1.00 95.62 186 TRP A N 1
ATOM 1430 C CA . TRP A 1 186 ? 5.734 6.004 9.974 1.00 95.62 186 TRP A CA 1
ATOM 1431 C C . TRP A 1 186 ? 5.875 7.362 9.299 1.00 95.62 186 TRP A C 1
ATOM 1433 O O . TRP A 1 186 ? 5.327 8.348 9.784 1.00 95.62 186 TRP A O 1
ATOM 1443 N N . CYS A 1 187 ? 6.559 7.413 8.163 1.00 95.38 187 CYS A N 1
ATOM 1444 C CA . CYS A 1 187 ? 6.544 8.557 7.251 1.00 95.38 187 CYS A CA 1
ATOM 1445 C C . CYS A 1 187 ? 5.854 8.142 5.949 1.00 95.38 187 CYS A C 1
ATOM 1447 O O . CYS A 1 187 ? 5.837 6.956 5.625 1.00 95.38 187 CYS A O 1
ATOM 1449 N N . LEU A 1 188 ? 5.328 9.083 5.170 1.00 95.00 188 LEU A N 1
ATOM 1450 C CA . LEU A 1 188 ? 4.860 8.752 3.823 1.00 95.00 188 LEU A CA 1
ATOM 1451 C C . LEU A 1 188 ? 6.040 8.662 2.851 1.00 95.00 188 LEU A C 1
ATOM 1453 O O . LEU A 1 188 ? 6.952 9.493 2.857 1.00 95.00 188 LEU A O 1
ATOM 1457 N N . ASP A 1 189 ? 6.023 7.642 2.002 1.00 92.56 189 ASP A N 1
ATOM 1458 C CA . ASP A 1 189 ? 6.889 7.565 0.837 1.00 92.56 189 ASP A CA 1
ATOM 1459 C C . ASP A 1 189 ? 6.344 8.514 -0.236 1.00 92.56 189 ASP A C 1
ATOM 1461 O O . ASP A 1 189 ? 5.254 8.319 -0.771 1.00 92.56 189 ASP A O 1
ATOM 1465 N N . LYS A 1 190 ? 7.087 9.590 -0.500 1.00 87.38 190 LYS A N 1
ATOM 1466 C CA . LYS A 1 190 ? 6.718 10.616 -1.487 1.00 87.38 190 LYS A CA 1
ATOM 1467 C C . LYS A 1 190 ? 7.299 10.333 -2.868 1.00 87.38 190 LYS A C 1
ATOM 1469 O O . LYS A 1 190 ? 6.887 10.988 -3.827 1.00 87.38 190 LYS A O 1
ATOM 1474 N N . ASP A 1 191 ? 8.227 9.386 -2.954 1.00 85.75 191 ASP A N 1
ATOM 1475 C CA . ASP A 1 191 ? 8.910 9.016 -4.187 1.00 85.75 191 ASP A CA 1
ATOM 1476 C C . ASP A 1 191 ? 8.109 7.944 -4.941 1.00 85.75 191 ASP A C 1
ATOM 1478 O O . ASP A 1 191 ? 8.115 7.913 -6.173 1.00 85.75 191 ASP A O 1
ATOM 1482 N N . ALA A 1 192 ? 7.358 7.111 -4.213 1.00 84.62 192 ALA A N 1
ATOM 1483 C CA . ALA A 1 192 ? 6.443 6.121 -4.771 1.00 84.62 192 ALA A CA 1
ATOM 1484 C C . ALA A 1 192 ? 4.982 6.597 -4.712 1.00 84.62 192 ALA A C 1
ATOM 1486 O O . ALA A 1 192 ? 4.314 6.528 -3.680 1.00 84.62 192 ALA A O 1
ATOM 1487 N N . LYS A 1 193 ? 4.466 7.043 -5.860 1.00 93.62 193 LYS A N 1
ATOM 1488 C CA . LYS A 1 193 ? 3.054 7.397 -6.038 1.00 93.62 193 LYS A CA 1
ATOM 1489 C C . LYS A 1 193 ? 2.331 6.328 -6.827 1.00 93.62 193 LYS A C 1
ATOM 1491 O O . LYS A 1 193 ? 2.823 5.894 -7.864 1.00 93.62 193 LYS A O 1
ATOM 1496 N N . PHE A 1 194 ? 1.145 5.963 -6.369 1.00 96.62 194 PHE A N 1
ATOM 1497 C CA . PHE A 1 194 ? 0.319 4.961 -7.016 1.00 96.62 194 PHE A CA 1
ATOM 1498 C C . PHE A 1 194 ? -0.944 5.572 -7.598 1.00 96.62 194 PHE A C 1
ATOM 1500 O O . PHE A 1 194 ? -1.661 6.320 -6.935 1.00 96.62 194 PHE A O 1
ATOM 1507 N N . HIS A 1 195 ? -1.249 5.187 -8.827 1.00 96.06 195 HIS A N 1
ATOM 1508 C CA . HIS A 1 195 ? -2.436 5.605 -9.550 1.00 96.06 195 HIS A CA 1
ATOM 1509 C C . HIS A 1 195 ? -3.381 4.423 -9.706 1.00 96.06 195 HIS A C 1
ATOM 1511 O O . HIS A 1 195 ? -2.951 3.303 -9.994 1.00 96.06 195 HIS A O 1
ATOM 1517 N N . ARG A 1 196 ? -4.674 4.680 -9.520 1.00 94.25 196 ARG A N 1
ATOM 1518 C CA . ARG A 1 196 ? -5.709 3.672 -9.733 1.00 94.25 196 ARG A CA 1
ATOM 1519 C C . ARG A 1 196 ? -5.817 3.343 -11.224 1.00 94.25 196 ARG A C 1
ATOM 1521 O O . ARG A 1 196 ? -5.783 4.258 -12.049 1.00 94.25 196 ARG A O 1
ATOM 1528 N N . ARG A 1 197 ? -5.945 2.058 -11.550 1.00 88.50 197 ARG A N 1
ATOM 1529 C CA . ARG A 1 197 ? -6.128 1.562 -12.921 1.00 88.50 197 ARG A CA 1
ATOM 1530 C C . ARG A 1 197 ? -7.578 1.198 -13.219 1.00 88.50 197 ARG A C 1
ATOM 1532 O O . ARG A 1 197 ? -8.268 0.721 -12.290 1.00 88.50 197 ARG A O 1
#

pLDDT: mean 79.51, std 19.68, range [32.72, 97.44]